Protein AF-A0A318CYU2-F1 (afdb_monomer)

Sequence (208 aa):
MSSERRSINYPTQKPEYLLSLIVESSSNPNDIVADFFSGSGTTAAVAEKLGRKWIMSDLGKFAIHTTRKRIIGVQRGLKDDGKDYRAFEILNLGKYERQHYIGVNPNLREEEQRKQIEEKEAAFLDLILRAYRAEKTMGFATFHGKKAGRLVAVGPVNLPVTRLFVEEIILECRKKRDGTLRCDTRGYYLWAYGRSDFNPTGRKAQIP

Secondary structure (DSSP, 8-state):
--------SSTTPPPHHHHHHHHHHH--TTPEEEETT-TTTHHHHHHHHTT-EEEE--S-HHHHHHHHHHHHHHHHHHHHTT----------TTHHHHHHHH---TTS-HHHHHHHHHHHHHHHHHHHHHHHT-EE--S-SS--EEETTEEEEE--SSS---HHHHHHHHHHHHHT-SS--EEEEE-------------SS-------

Nearest PDB structures (foldseek):
  5hfj-assembly2_C  TM=9.147E-01  e=2.168E-04  Helicobacter pylori 26695
  1nw8-assembly1_A  TM=8.629E-01  e=1.781E-04  Cereibacter sphaeroides
  1nw6-assembly1_A  TM=8.669E-01  e=3.008E-04  Cereibacter sphaeroides
  8s9o-assembly1_B  TM=9.372E-01  e=7.050E-04  Adineta vaga
  8s9o-assembly1_A  TM=9.418E-01  e=1.652E-03  Adineta vaga

Structure (mmCIF, N/CA/C/O backbone):
data_AF-A0A318CYU2-F1
#
_entry.id   AF-A0A318CYU2-F1
#
loop_
_atom_site.group_PDB
_atom_site.id
_atom_site.type_symbol
_atom_site.label_atom_id
_atom_site.label_alt_id
_atom_site.label_comp_id
_atom_site.label_asym_id
_atom_site.label_entity_id
_atom_site.label_seq_id
_atom_site.pdbx_PDB_ins_code
_atom_site.Cartn_x
_atom_site.Cartn_y
_atom_site.Cartn_z
_atom_site.occupancy
_atom_site.B_iso_or_equiv
_atom_site.auth_seq_id
_atom_site.auth_comp_id
_atom_site.auth_asym_id
_atom_site.auth_atom_id
_atom_site.pdbx_PDB_model_num
ATOM 1 N N . MET A 1 1 ? -20.131 23.907 16.946 1.00 33.50 1 MET A N 1
ATOM 2 C CA . MET A 1 1 ? -19.286 23.202 15.956 1.00 33.50 1 MET A CA 1
ATOM 3 C C . MET A 1 1 ? -17.855 23.237 16.465 1.00 33.50 1 MET A C 1
ATOM 5 O O . MET A 1 1 ? -17.253 24.302 16.466 1.00 33.50 1 MET A O 1
ATOM 9 N N . SER A 1 2 ? -17.352 22.130 17.012 1.00 37.25 2 SER A N 1
ATOM 10 C CA . SER A 1 2 ? -15.965 22.032 17.479 1.00 37.25 2 SER A CA 1
ATOM 11 C C . SER A 1 2 ? -15.023 22.112 16.277 1.00 37.25 2 SER A C 1
ATOM 13 O O . SER A 1 2 ? -15.179 21.372 15.309 1.00 37.25 2 SER A O 1
ATOM 15 N N . SER A 1 3 ? -14.064 23.039 16.307 1.00 39.28 3 SER A N 1
ATOM 16 C CA . SER A 1 3 ? -13.031 23.120 15.279 1.00 39.28 3 SER A CA 1
ATOM 17 C C . SER A 1 3 ? -12.132 21.885 15.382 1.00 39.28 3 SER A C 1
ATOM 19 O O . SER A 1 3 ? -11.409 21.692 16.361 1.00 39.28 3 SER A O 1
ATOM 21 N N . GLU A 1 4 ? -12.191 20.998 14.387 1.00 51.44 4 GLU A N 1
ATOM 22 C CA . GLU A 1 4 ? -11.246 19.887 14.303 1.00 51.44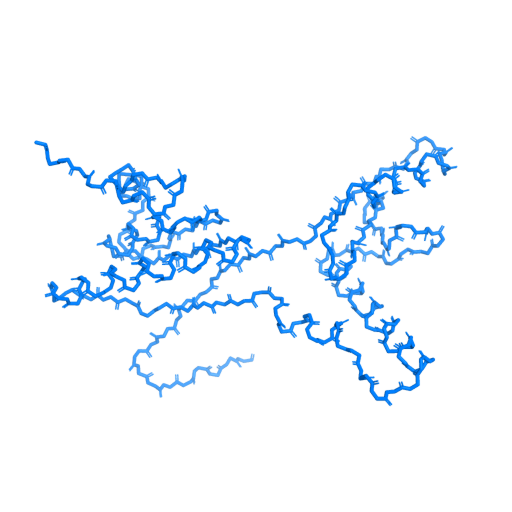 4 GLU A CA 1
ATOM 23 C C . GLU A 1 4 ? -9.832 20.453 14.139 1.00 51.44 4 GLU A C 1
ATOM 25 O O . GLU A 1 4 ? -9.526 21.164 13.176 1.00 51.44 4 GLU A O 1
ATOM 30 N N . ARG A 1 5 ? -8.946 20.147 15.095 1.00 47.28 5 ARG A N 1
ATOM 31 C CA . ARG A 1 5 ? -7.529 20.511 15.010 1.00 47.28 5 ARG A CA 1
ATOM 32 C C . ARG A 1 5 ? -6.919 19.833 13.788 1.00 47.28 5 ARG A C 1
ATOM 34 O O . ARG A 1 5 ? -6.611 18.642 13.816 1.00 47.28 5 ARG A O 1
ATOM 41 N N . ARG A 1 6 ? -6.665 20.610 12.734 1.00 50.84 6 ARG A N 1
ATOM 42 C CA . ARG A 1 6 ? -5.739 20.231 11.661 1.00 50.84 6 ARG A CA 1
ATOM 43 C C . ARG A 1 6 ? -4.351 20.050 12.275 1.00 50.84 6 ARG A C 1
ATOM 45 O O . ARG A 1 6 ? -3.621 21.015 12.466 1.00 50.84 6 ARG A O 1
ATOM 52 N N . SER A 1 7 ? -3.981 18.819 12.617 1.00 52.03 7 SER A N 1
ATOM 53 C CA . SER A 1 7 ? -2.587 18.500 12.928 1.00 52.03 7 SER A CA 1
ATOM 54 C C . SER A 1 7 ? -1.802 18.529 11.614 1.00 52.03 7 SER A C 1
ATOM 56 O O . SER A 1 7 ? -1.849 17.582 10.840 1.00 52.03 7 SER A O 1
ATOM 58 N N . ILE A 1 8 ? -1.125 19.641 11.328 1.00 56.78 8 ILE A N 1
ATOM 59 C CA . ILE A 1 8 ? -0.413 19.925 10.063 1.00 56.78 8 ILE A CA 1
ATOM 60 C C . ILE A 1 8 ? 0.911 19.144 9.902 1.00 56.78 8 ILE A C 1
ATOM 62 O O . ILE A 1 8 ? 1.833 19.583 9.225 1.00 56.78 8 ILE A O 1
ATOM 66 N N . ASN A 1 9 ? 1.020 17.949 10.486 1.00 65.50 9 ASN A N 1
ATOM 67 C CA . ASN A 1 9 ? 2.242 17.135 10.421 1.00 65.50 9 ASN A CA 1
ATOM 68 C C . ASN A 1 9 ? 2.444 16.421 9.069 1.00 65.50 9 ASN A C 1
ATOM 70 O O . ASN A 1 9 ? 3.462 15.759 8.878 1.00 65.50 9 ASN A O 1
ATOM 74 N N . TYR A 1 10 ? 1.490 16.531 8.136 1.00 66.06 10 TYR A N 1
ATOM 75 C CA . TYR A 1 10 ? 1.614 16.019 6.772 1.00 66.06 10 TYR A CA 1
ATOM 76 C C . TYR A 1 10 ? 0.954 16.993 5.778 1.00 66.06 10 TYR A C 1
ATOM 78 O O . TYR A 1 10 ? -0.228 17.301 5.961 1.00 66.06 10 TYR A O 1
ATOM 86 N N . PRO A 1 11 ? 1.658 17.462 4.726 1.00 71.31 11 PRO A N 1
ATOM 87 C CA . PRO A 1 11 ? 1.188 18.572 3.885 1.00 71.31 11 PRO A CA 1
ATOM 88 C C . PRO A 1 11 ? -0.177 18.356 3.219 1.00 71.31 11 PRO A C 1
ATOM 90 O O . PRO A 1 11 ? -0.921 19.308 3.010 1.00 71.31 11 PRO A O 1
ATOM 93 N N . THR A 1 12 ? -0.520 17.109 2.892 1.00 74.62 12 THR A N 1
ATOM 94 C CA . THR A 1 12 ? -1.722 16.750 2.118 1.00 74.62 12 THR A CA 1
ATOM 95 C C . THR A 1 12 ? -2.736 15.925 2.916 1.00 74.62 12 THR A C 1
ATOM 97 O O . THR A 1 12 ? -3.544 15.194 2.342 1.00 74.62 12 THR A O 1
ATOM 100 N N . GLN A 1 13 ? -2.703 16.012 4.250 1.00 79.19 13 GLN A N 1
ATOM 101 C CA . GLN A 1 13 ? -3.627 15.272 5.111 1.00 79.19 13 GLN A CA 1
ATOM 102 C C . GLN A 1 13 ? -5.093 15.647 4.833 1.00 79.19 13 GLN A C 1
ATOM 104 O O . GLN A 1 13 ? -5.477 16.816 4.907 1.00 79.19 13 GLN A O 1
ATOM 109 N N . LYS A 1 14 ? -5.936 14.635 4.590 1.00 81.69 14 LYS A N 1
ATOM 110 C CA . LYS A 1 14 ? -7.389 14.816 4.477 1.00 81.69 14 LYS A CA 1
ATOM 111 C C . LYS A 1 14 ? -8.026 15.026 5.867 1.00 81.69 14 LYS A C 1
ATOM 113 O O . LYS A 1 14 ? -7.516 14.479 6.847 1.00 81.69 14 LYS A O 1
ATOM 118 N N . PRO A 1 15 ? -9.120 15.803 5.984 1.00 84.12 15 PRO A N 1
ATOM 119 C CA . PRO A 1 15 ? -9.890 15.911 7.227 1.00 84.12 15 PRO A CA 1
ATOM 120 C C . PRO A 1 15 ? -10.515 14.567 7.633 1.00 84.12 15 PRO A C 1
ATOM 122 O O . PRO A 1 15 ? -10.986 13.828 6.768 1.00 84.12 15 PRO A O 1
ATOM 125 N N . GLU A 1 16 ? -10.543 14.262 8.934 1.00 87.44 16 GLU A N 1
ATOM 126 C CA . GLU A 1 16 ? -11.094 12.995 9.445 1.00 87.44 16 GLU A CA 1
ATOM 127 C C . GLU A 1 16 ? -12.617 12.938 9.302 1.00 87.44 16 GLU A C 1
ATOM 129 O O . GLU A 1 16 ? -13.127 11.924 8.833 1.00 87.44 16 GLU A O 1
ATOM 134 N N . TYR A 1 17 ? -13.324 14.037 9.586 1.00 88.00 17 TYR A N 1
ATOM 135 C CA . TYR A 1 17 ? -14.781 14.120 9.443 1.00 88.00 17 TYR A CA 1
ATOM 136 C C . TYR A 1 17 ? -15.295 13.741 8.046 1.00 88.00 17 TYR A C 1
ATOM 138 O O . TYR A 1 17 ? -16.266 13.005 7.895 1.00 88.00 17 TYR A O 1
ATOM 146 N N . LEU A 1 18 ? -14.628 14.214 6.989 1.00 89.69 18 LEU A N 1
ATOM 147 C CA . LEU A 1 18 ? -15.051 13.883 5.627 1.00 89.69 18 LEU A CA 1
ATOM 148 C C . LEU A 1 18 ? -14.897 12.382 5.351 1.00 89.69 18 LEU A C 1
ATOM 150 O O . LEU A 1 18 ? -15.745 11.773 4.704 1.00 89.69 18 LEU A O 1
ATOM 154 N N . LEU A 1 19 ? -13.813 11.783 5.847 1.00 90.88 19 LEU A N 1
ATOM 155 C CA . LEU A 1 19 ? -13.572 10.357 5.679 1.00 90.88 19 LEU A CA 1
ATOM 156 C C . LEU A 1 19 ? -14.516 9.511 6.535 1.00 90.88 19 LEU A C 1
ATOM 158 O O . LEU A 1 19 ? -14.895 8.437 6.079 1.00 90.88 19 LEU A O 1
ATOM 162 N N . SER A 1 20 ? -14.933 9.970 7.721 1.00 92.00 20 SER A N 1
ATOM 163 C CA . SER A 1 20 ? -15.900 9.223 8.534 1.00 92.00 20 SER A CA 1
ATOM 164 C C . SER A 1 20 ? -17.244 9.121 7.827 1.00 92.00 20 SER A C 1
ATOM 166 O O . SER A 1 20 ? -17.775 8.022 7.727 1.00 92.00 20 SER A O 1
ATOM 168 N N . LEU A 1 21 ? -17.726 10.211 7.221 1.00 92.56 21 LEU A N 1
ATOM 169 C CA . LEU A 1 21 ? -18.957 10.195 6.422 1.00 92.56 21 LEU A CA 1
ATOM 170 C C . LEU A 1 21 ? -18.884 9.200 5.256 1.00 92.56 21 LEU A C 1
ATOM 172 O O . LEU A 1 21 ? -19.819 8.434 5.022 1.00 92.56 21 LEU A O 1
ATOM 176 N N . ILE A 1 22 ? -17.768 9.190 4.522 1.00 93.75 22 ILE A N 1
ATOM 177 C CA . ILE A 1 22 ? -17.571 8.274 3.389 1.00 93.75 22 ILE A CA 1
ATOM 178 C C . ILE A 1 22 ? -17.543 6.820 3.872 1.00 93.75 22 ILE A C 1
ATOM 180 O O . ILE A 1 22 ? -18.236 5.972 3.315 1.00 93.75 22 ILE A O 1
ATOM 184 N N . VAL A 1 23 ? -16.763 6.523 4.914 1.00 93.75 23 VAL A N 1
ATOM 185 C CA . VAL A 1 23 ? -16.621 5.159 5.437 1.00 93.75 23 VAL A CA 1
ATOM 186 C C . VAL A 1 23 ? -17.934 4.659 6.037 1.00 93.75 23 VAL A C 1
ATOM 188 O O . VAL A 1 23 ? -18.312 3.521 5.775 1.00 93.75 23 VAL A O 1
ATOM 191 N N . GLU A 1 24 ? -18.656 5.480 6.797 1.00 94.38 24 GLU A N 1
ATOM 192 C CA . GLU A 1 24 ? -19.948 5.102 7.383 1.00 94.38 24 GLU A CA 1
ATOM 193 C C . GLU A 1 24 ? -21.018 4.844 6.326 1.00 94.38 24 GLU A C 1
ATOM 195 O O . GLU A 1 24 ? -21.741 3.859 6.425 1.00 94.38 24 GLU A O 1
ATOM 200 N N . SER A 1 25 ? -21.097 5.690 5.296 1.00 95.06 25 SER A N 1
ATOM 201 C CA . SER A 1 25 ? -22.081 5.523 4.218 1.00 95.06 25 SER A CA 1
ATOM 202 C C . SER A 1 25 ? -21.771 4.357 3.278 1.00 95.06 25 SER A C 1
ATOM 204 O O . SER A 1 25 ? -22.677 3.846 2.626 1.00 95.06 25 SER A O 1
ATOM 206 N N . SER A 1 26 ? -20.506 3.931 3.205 1.00 94.06 26 SER A N 1
ATOM 207 C CA . SER A 1 26 ? -20.036 2.945 2.222 1.00 94.06 26 SER A CA 1
ATOM 208 C C . SER A 1 26 ? -19.637 1.596 2.830 1.00 94.06 26 SER A C 1
ATOM 210 O O . SER A 1 26 ? -19.188 0.718 2.096 1.00 94.06 26 SER A O 1
ATOM 212 N N . SER A 1 27 ? -19.733 1.418 4.154 1.00 94.62 27 SER A N 1
ATOM 213 C CA . SER A 1 27 ? -19.318 0.178 4.828 1.00 94.62 27 SER A CA 1
ATOM 214 C C . SER A 1 27 ? -20.026 -0.052 6.159 1.00 94.62 27 SER A C 1
ATOM 216 O O . SER A 1 27 ? -20.375 0.893 6.871 1.00 94.62 27 SER A O 1
ATOM 218 N N . ASN A 1 28 ? -20.132 -1.316 6.554 1.00 94.56 28 ASN A N 1
ATOM 219 C CA . ASN A 1 28 ? -20.624 -1.729 7.861 1.00 94.56 28 ASN A CA 1
ATOM 220 C C . ASN A 1 28 ? -19.471 -1.919 8.864 1.00 94.56 28 ASN A C 1
ATOM 222 O O . ASN A 1 28 ? -18.305 -2.059 8.480 1.00 94.56 28 ASN A O 1
ATOM 226 N N . PRO A 1 29 ? -19.756 -1.934 10.177 1.00 92.00 29 PRO A N 1
ATOM 227 C CA . PRO A 1 29 ? -18.781 -2.369 11.173 1.00 92.00 29 PRO A CA 1
ATOM 228 C C . PRO A 1 29 ? -18.182 -3.740 10.817 1.00 92.00 29 PRO A C 1
ATOM 230 O O . PRO A 1 29 ? -18.885 -4.618 10.329 1.00 92.00 29 PRO A O 1
ATOM 233 N N . ASN A 1 30 ? -16.891 -3.934 11.105 1.00 91.31 30 ASN A N 1
ATOM 234 C CA . ASN A 1 30 ? -16.092 -5.122 10.756 1.00 91.31 30 ASN A CA 1
ATOM 235 C C . ASN A 1 30 ? -15.772 -5.351 9.267 1.00 91.31 30 ASN A C 1
ATOM 237 O O . ASN A 1 30 ? -14.956 -6.237 8.986 1.00 91.31 30 ASN A O 1
ATOM 241 N N . ASP A 1 31 ? -16.303 -4.543 8.344 1.00 94.06 31 ASP A N 1
ATOM 242 C CA . ASP A 1 31 ? -15.870 -4.568 6.942 1.00 94.06 31 ASP A CA 1
ATOM 243 C C . ASP A 1 31 ? -14.403 -4.143 6.799 1.00 94.06 31 ASP A C 1
ATOM 245 O O . ASP A 1 31 ? -13.796 -3.572 7.711 1.00 94.06 31 ASP A O 1
ATOM 249 N N . ILE A 1 32 ? -13.819 -4.441 5.637 1.00 94.19 32 ILE A N 1
ATOM 250 C CA . ILE A 1 32 ? -12.442 -4.076 5.299 1.00 94.19 32 ILE A CA 1
ATOM 251 C C . ILE A 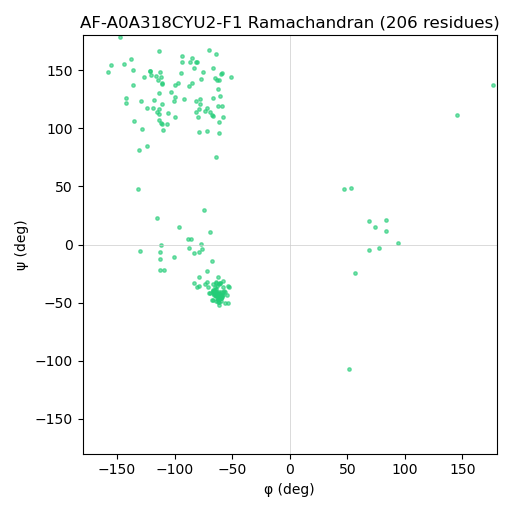1 32 ? -12.452 -2.836 4.404 1.00 94.19 32 ILE A C 1
ATOM 253 O O . ILE A 1 32 ? -13.012 -2.856 3.312 1.00 94.19 32 ILE A O 1
ATOM 257 N N . VAL A 1 33 ? -11.763 -1.782 4.837 1.00 93.81 33 VAL A N 1
ATOM 258 C CA . VAL A 1 33 ? -11.519 -0.568 4.047 1.00 93.81 33 VAL A CA 1
ATOM 259 C C . VAL A 1 33 ? -10.111 -0.617 3.455 1.00 93.81 33 VAL A C 1
ATOM 261 O O . VAL A 1 33 ? -9.141 -0.800 4.186 1.00 93.81 33 VAL A O 1
ATOM 264 N N . ALA A 1 34 ? -9.972 -0.433 2.143 1.00 92.81 34 ALA A N 1
ATOM 265 C CA . ALA A 1 34 ? -8.674 -0.437 1.470 1.00 92.81 34 ALA A CA 1
ATOM 266 C C . ALA A 1 34 ? -8.320 0.947 0.902 1.00 92.81 34 ALA A C 1
ATOM 268 O O . ALA A 1 34 ? -9.119 1.544 0.185 1.00 92.81 34 ALA A O 1
ATOM 269 N N . ASP A 1 35 ? -7.112 1.433 1.193 1.00 91.19 35 ASP A N 1
ATOM 270 C CA . ASP A 1 35 ? -6.572 2.695 0.670 1.00 91.19 35 ASP A CA 1
ATOM 271 C C . ASP A 1 35 ? -5.115 2.521 0.215 1.00 91.19 35 ASP A C 1
ATOM 273 O O . ASP A 1 35 ? -4.191 2.408 1.023 1.00 91.19 35 ASP A O 1
ATOM 277 N N . PHE A 1 36 ? -4.895 2.503 -1.101 1.00 90.94 36 PHE A N 1
ATOM 278 C CA . PHE A 1 36 ? -3.571 2.280 -1.691 1.00 90.94 36 PHE A CA 1
ATOM 279 C C . PHE A 1 36 ? -2.741 3.559 -1.881 1.00 90.94 36 PHE A C 1
ATOM 281 O O . PHE A 1 36 ? -1.645 3.495 -2.435 1.00 90.94 36 PHE A O 1
ATOM 288 N N . PHE A 1 37 ? -3.248 4.703 -1.412 1.00 89.56 37 PHE A N 1
ATOM 289 C CA . PHE A 1 37 ? -2.570 6.000 -1.434 1.00 89.56 37 PHE A CA 1
ATOM 290 C C . PHE A 1 37 ? -2.670 6.662 -0.058 1.00 89.56 37 PHE A C 1
ATOM 292 O O . PHE A 1 37 ? -3.042 7.830 0.084 1.00 89.56 37 PHE A O 1
ATOM 299 N N . SER A 1 38 ? -2.363 5.872 0.970 1.00 85.69 38 SER A N 1
ATOM 300 C CA . SER A 1 38 ? -2.709 6.193 2.354 1.00 85.69 38 SER A CA 1
ATOM 301 C C . SER A 1 38 ? -2.062 7.469 2.895 1.00 85.69 38 SER A C 1
ATOM 303 O O . SER A 1 38 ? -2.636 8.111 3.782 1.00 85.69 38 SER A O 1
ATOM 305 N N . GLY A 1 39 ? -0.890 7.868 2.386 1.00 89.12 39 GLY A N 1
ATOM 306 C CA . GLY A 1 39 ? -0.193 9.090 2.769 1.00 89.12 39 GLY A CA 1
ATOM 307 C C . GLY A 1 39 ? -0.022 9.215 4.284 1.00 89.12 39 GLY A C 1
ATOM 308 O O . GLY A 1 39 ? 0.772 8.521 4.913 1.00 89.12 39 GLY A O 1
ATOM 309 N N . SER A 1 40 ? -0.785 10.123 4.895 1.00 90.19 40 SER A N 1
ATOM 310 C CA . SER A 1 40 ? -0.733 10.363 6.345 1.00 90.19 40 SER A CA 1
ATOM 311 C C . SER A 1 40 ? -1.483 9.331 7.203 1.00 90.19 40 SER A C 1
ATOM 313 O O . SER A 1 40 ? -1.412 9.409 8.434 1.00 90.19 40 SER A O 1
ATOM 315 N N . GLY A 1 41 ? -2.213 8.399 6.583 1.00 90.81 41 GLY A N 1
ATOM 316 C CA . GLY A 1 41 ? -2.923 7.313 7.260 1.00 90.81 41 GLY A CA 1
ATOM 317 C C . GLY A 1 41 ? -4.298 7.689 7.808 1.00 90.81 41 GLY A C 1
ATOM 318 O O . GLY A 1 41 ? -4.787 7.037 8.729 1.00 90.81 41 GLY A O 1
ATOM 319 N N . THR A 1 42 ? -4.918 8.756 7.297 1.00 92.94 42 THR A N 1
ATOM 320 C CA . THR A 1 42 ? -6.202 9.260 7.811 1.00 92.94 42 THR A CA 1
ATOM 321 C C . THR A 1 42 ? -7.332 8.248 7.631 1.00 92.94 42 THR A C 1
ATOM 323 O O . THR A 1 42 ? -8.093 8.024 8.566 1.00 92.94 42 THR A O 1
ATOM 326 N N . THR A 1 43 ? -7.405 7.590 6.471 1.00 94.12 43 THR A N 1
ATOM 327 C CA . THR A 1 43 ? -8.428 6.575 6.175 1.00 94.12 43 THR A CA 1
ATOM 328 C C . THR A 1 43 ? -8.362 5.408 7.158 1.00 94.12 43 THR A C 1
ATOM 330 O O . THR A 1 43 ? -9.379 5.019 7.721 1.00 94.12 43 THR A O 1
ATOM 333 N N . ALA A 1 44 ? -7.155 4.907 7.438 1.00 93.50 44 ALA A N 1
ATOM 334 C CA . ALA A 1 44 ? -6.940 3.838 8.410 1.00 93.50 44 ALA A CA 1
ATOM 335 C C . ALA A 1 44 ? -7.306 4.278 9.839 1.00 93.50 44 ALA A C 1
ATOM 337 O O . ALA A 1 44 ? -7.954 3.532 10.564 1.00 93.50 44 ALA A O 1
ATOM 338 N N . ALA A 1 45 ? -6.961 5.509 10.233 1.00 93.81 45 ALA A N 1
ATOM 339 C CA . ALA A 1 45 ? -7.315 6.043 11.549 1.00 93.81 45 ALA A CA 1
ATOM 340 C C . ALA A 1 45 ? -8.833 6.150 11.754 1.00 93.81 45 ALA A C 1
ATOM 342 O O . ALA A 1 45 ? -9.335 5.806 12.822 1.00 93.81 45 ALA A O 1
ATOM 343 N N . VAL A 1 46 ? -9.559 6.609 10.735 1.00 94.50 46 VAL A N 1
ATOM 344 C CA . VAL A 1 46 ? -11.023 6.682 10.758 1.00 94.50 46 VAL A CA 1
ATOM 345 C C . VAL A 1 46 ? -11.636 5.282 10.773 1.00 94.50 46 VAL A C 1
ATOM 347 O O . VAL A 1 46 ? -12.485 5.008 11.616 1.00 94.50 46 VAL A O 1
ATOM 350 N N . ALA A 1 47 ? -11.174 4.378 9.905 1.00 94.38 47 ALA A N 1
ATOM 351 C CA . ALA A 1 47 ? -11.658 3.000 9.859 1.00 94.38 47 ALA A CA 1
ATOM 352 C C . ALA A 1 47 ? -11.475 2.277 11.207 1.00 94.38 47 ALA A C 1
ATOM 354 O O . ALA A 1 47 ? -12.417 1.645 11.681 1.00 94.38 47 ALA A O 1
ATOM 355 N N . GLU A 1 48 ? -10.314 2.437 11.856 1.00 93.38 48 GLU A N 1
ATOM 356 C CA . GLU A 1 48 ? -10.023 1.866 13.179 1.00 93.38 48 GLU A CA 1
ATOM 357 C C . GLU A 1 48 ? -10.988 2.404 14.250 1.00 93.38 48 GLU A C 1
ATOM 359 O O . GLU A 1 48 ? -11.606 1.621 14.968 1.00 93.38 48 GLU A O 1
ATOM 364 N N . LYS A 1 49 ? -11.183 3.732 14.324 1.00 92.50 49 LYS A N 1
ATOM 365 C CA . LYS A 1 49 ? -12.116 4.367 15.281 1.00 92.50 49 LYS A CA 1
ATOM 366 C C . LYS A 1 49 ? -13.559 3.905 15.093 1.00 92.50 49 LYS A C 1
ATOM 368 O O . LYS A 1 49 ? -14.311 3.818 16.058 1.00 92.50 49 LYS A O 1
ATOM 373 N N . LEU A 1 50 ? -13.931 3.622 13.850 1.00 93.06 50 LEU A N 1
ATOM 374 C CA . LEU A 1 50 ? -15.251 3.149 13.458 1.00 93.06 50 LEU A CA 1
ATOM 375 C C . LEU A 1 50 ? -15.400 1.619 13.562 1.00 93.06 50 LEU A C 1
ATOM 377 O O . LEU A 1 50 ? -16.423 1.075 13.143 1.00 93.06 50 LEU A O 1
ATOM 381 N N . GLY A 1 51 ? -14.396 0.902 14.076 1.00 91.19 51 GLY A N 1
ATOM 382 C CA . GLY A 1 51 ? -14.452 -0.547 14.279 1.00 91.19 51 GLY A CA 1
ATOM 383 C C . GLY A 1 51 ? -14.349 -1.383 12.999 1.00 91.19 51 GLY A C 1
ATOM 384 O O . GLY A 1 51 ? -14.642 -2.582 13.029 1.00 91.19 51 GLY A O 1
ATOM 385 N N . ARG A 1 52 ? -13.917 -0.798 11.876 1.00 94.06 52 ARG A N 1
ATOM 386 C CA . ARG A 1 52 ? -13.627 -1.519 10.627 1.00 94.06 52 ARG A CA 1
ATOM 387 C C . ARG A 1 52 ? -12.194 -2.049 10.609 1.00 94.06 52 ARG A C 1
ATOM 389 O O . ARG A 1 52 ? -11.310 -1.556 11.306 1.00 94.06 52 ARG A O 1
ATOM 396 N N . LYS A 1 53 ? -11.964 -3.078 9.798 1.00 93.88 53 LYS A N 1
ATOM 397 C CA . LYS A 1 53 ? -10.623 -3.528 9.416 1.00 93.88 53 LYS A CA 1
ATOM 398 C C . LYS A 1 53 ? -10.112 -2.624 8.297 1.00 93.88 53 LYS A C 1
ATOM 400 O O . LYS A 1 53 ? -10.902 -2.031 7.563 1.00 93.88 53 LYS A O 1
ATOM 405 N N . TRP A 1 54 ? -8.801 -2.541 8.121 1.00 94.50 54 TRP A N 1
ATOM 406 C CA . TRP A 1 54 ? -8.238 -1.739 7.043 1.00 94.50 54 TRP A CA 1
ATOM 407 C C . TRP A 1 54 ? -6.989 -2.356 6.434 1.00 94.50 54 TRP A C 1
ATOM 409 O O . TRP A 1 54 ? -6.266 -3.134 7.054 1.00 94.50 54 TRP A O 1
ATOM 419 N N . ILE A 1 55 ? -6.755 -1.975 5.186 1.00 93.38 55 ILE A N 1
ATOM 420 C CA . ILE A 1 55 ? -5.568 -2.275 4.404 1.00 93.38 55 ILE A CA 1
ATOM 421 C C . ILE A 1 55 ? -5.080 -0.949 3.834 1.00 93.38 55 ILE A C 1
ATOM 423 O O . ILE A 1 55 ? -5.825 -0.266 3.136 1.00 93.38 55 ILE A O 1
ATOM 427 N N . MET A 1 56 ? -3.829 -0.586 4.103 1.00 92.12 56 MET A N 1
ATOM 428 C CA . MET A 1 56 ? -3.216 0.598 3.505 1.00 92.12 56 MET A CA 1
ATOM 429 C C . MET A 1 56 ? -1.958 0.255 2.724 1.00 92.12 56 MET A C 1
ATOM 431 O O . MET A 1 56 ? -1.241 -0.681 3.060 1.00 92.12 56 MET A O 1
ATOM 435 N N . SER A 1 57 ? -1.690 1.037 1.684 1.00 88.56 57 SER A N 1
ATOM 436 C CA . SER A 1 57 ? -0.427 1.004 0.953 1.00 88.56 57 SER A CA 1
ATOM 437 C C . SER A 1 57 ? 0.059 2.418 0.672 1.00 88.56 57 SER A C 1
ATOM 439 O O . SER A 1 57 ? -0.737 3.355 0.568 1.00 88.56 57 SER A O 1
ATOM 441 N N . ASP A 1 58 ? 1.376 2.575 0.597 1.00 88.12 58 ASP A N 1
ATOM 442 C CA . ASP A 1 58 ? 2.029 3.777 0.093 1.00 88.12 58 ASP A CA 1
ATOM 443 C C . ASP A 1 58 ? 3.455 3.438 -0.367 1.00 88.12 58 ASP A C 1
ATOM 445 O O . ASP A 1 58 ? 4.111 2.560 0.199 1.00 88.12 58 ASP A O 1
ATOM 449 N N . LEU A 1 59 ? 3.950 4.150 -1.379 1.00 82.94 59 LEU A N 1
ATOM 450 C CA . LEU A 1 59 ? 5.332 4.025 -1.857 1.00 82.94 59 LEU A CA 1
ATOM 451 C C . LEU A 1 59 ? 6.319 4.786 -0.960 1.00 82.94 59 LEU A C 1
ATOM 453 O O . LEU A 1 59 ? 7.499 4.437 -0.868 1.00 82.94 59 LEU A O 1
ATOM 457 N N . GLY A 1 60 ? 5.858 5.850 -0.305 1.00 80.81 60 GLY A N 1
ATOM 458 C CA . GLY A 1 60 ? 6.681 6.740 0.493 1.00 80.81 60 GLY A CA 1
ATOM 459 C C . GLY A 1 60 ? 7.002 6.154 1.863 1.00 80.81 60 GLY A C 1
ATOM 460 O O . GLY A 1 60 ? 6.138 6.042 2.729 1.00 80.81 60 GLY A O 1
ATOM 461 N N . LYS A 1 61 ? 8.286 5.903 2.146 1.00 82.31 61 LYS A N 1
ATOM 462 C CA . LYS A 1 61 ? 8.739 5.491 3.492 1.00 82.31 61 LYS A CA 1
ATOM 463 C C . LYS A 1 61 ? 8.257 6.453 4.591 1.00 82.31 61 LYS A C 1
ATOM 465 O O . LYS A 1 61 ? 7.896 6.021 5.685 1.00 82.31 61 LYS A O 1
ATOM 470 N N . PHE A 1 62 ? 8.220 7.751 4.287 1.00 83.50 62 PHE A N 1
ATOM 471 C CA . PHE A 1 62 ? 7.724 8.780 5.198 1.00 83.50 62 PHE A CA 1
ATOM 472 C C . PHE A 1 62 ? 6.214 8.656 5.475 1.00 83.50 62 PHE A C 1
ATOM 474 O O . PHE A 1 62 ? 5.798 8.778 6.629 1.00 83.50 62 PHE A O 1
ATOM 481 N N . ALA A 1 63 ? 5.411 8.339 4.455 1.00 85.62 63 ALA A N 1
ATOM 482 C CA . ALA A 1 63 ? 3.977 8.078 4.586 1.00 85.62 63 ALA A CA 1
ATOM 483 C C . ALA A 1 63 ? 3.717 6.878 5.511 1.00 85.62 63 ALA A C 1
ATOM 485 O O . ALA A 1 63 ? 2.957 6.979 6.475 1.00 85.62 63 ALA A O 1
ATOM 486 N N . ILE A 1 64 ? 4.455 5.779 5.316 1.00 87.75 64 ILE A N 1
ATOM 487 C CA . ILE A 1 64 ? 4.353 4.580 6.165 1.00 87.75 64 ILE A CA 1
ATOM 488 C C . ILE A 1 64 ? 4.705 4.891 7.626 1.00 87.75 64 ILE A C 1
ATOM 490 O O . ILE A 1 64 ? 3.997 4.476 8.545 1.00 87.75 64 ILE A O 1
ATOM 494 N N . HIS A 1 65 ? 5.786 5.635 7.876 1.00 88.06 65 HIS A N 1
ATOM 495 C CA . HIS A 1 65 ? 6.178 6.011 9.240 1.00 88.06 65 HIS A CA 1
ATOM 496 C C . HIS A 1 65 ? 5.165 6.946 9.909 1.00 88.06 65 HIS A C 1
ATOM 498 O O . HIS A 1 65 ? 4.831 6.752 11.081 1.00 88.06 65 HIS A O 1
ATOM 504 N N . THR A 1 66 ? 4.642 7.913 9.158 1.00 89.88 66 THR A N 1
ATOM 505 C CA . THR A 1 66 ? 3.598 8.831 9.630 1.00 89.88 66 THR A CA 1
ATOM 506 C C . THR A 1 66 ? 2.324 8.073 9.988 1.00 89.88 66 THR A C 1
ATOM 508 O O . THR A 1 66 ? 1.801 8.226 11.094 1.00 89.88 66 THR A O 1
ATOM 511 N N . THR A 1 67 ? 1.881 7.187 9.097 1.00 91.25 67 THR A N 1
ATOM 512 C CA . THR A 1 67 ? 0.703 6.341 9.297 1.00 91.25 67 THR A CA 1
ATOM 513 C C . THR A 1 67 ? 0.868 5.453 10.525 1.00 91.25 67 THR A C 1
ATOM 515 O O . THR A 1 67 ? 0.012 5.465 11.406 1.00 91.25 67 THR A O 1
ATOM 518 N N . ARG A 1 68 ? 2.011 4.765 10.666 1.00 92.00 68 ARG A N 1
ATOM 519 C CA . ARG A 1 68 ? 2.308 3.931 11.842 1.00 92.00 68 ARG A CA 1
ATOM 520 C C . ARG A 1 68 ? 2.162 4.711 13.146 1.00 92.00 68 ARG A C 1
ATOM 522 O O . ARG A 1 68 ? 1.506 4.242 14.073 1.00 92.00 68 ARG A O 1
ATOM 529 N N . LYS A 1 69 ? 2.789 5.890 13.232 1.00 92.00 69 LYS A N 1
ATOM 530 C CA . LYS A 1 69 ? 2.740 6.726 14.438 1.00 92.00 69 LYS A CA 1
ATOM 531 C C . LYS A 1 69 ? 1.303 7.148 14.759 1.00 92.00 69 LYS A C 1
ATOM 533 O O . LYS A 1 69 ? 0.917 7.117 15.926 1.00 92.00 69 LYS A O 1
ATOM 538 N N . ARG A 1 70 ? 0.514 7.497 13.736 1.00 92.44 70 ARG A N 1
ATOM 539 C CA . ARG A 1 70 ? -0.903 7.856 13.883 1.00 92.44 70 ARG A CA 1
ATOM 540 C C . ARG A 1 70 ? -1.726 6.697 14.438 1.00 92.44 70 ARG A C 1
ATOM 542 O O . ARG A 1 70 ? -2.412 6.894 15.434 1.00 92.44 70 ARG A O 1
ATOM 549 N N . ILE A 1 71 ? -1.639 5.509 13.836 1.00 92.69 71 ILE A N 1
ATOM 550 C CA . ILE A 1 71 ? -2.428 4.342 14.260 1.00 92.69 71 ILE A CA 1
ATOM 551 C C . ILE A 1 71 ? -2.102 3.946 15.700 1.00 92.69 71 ILE A C 1
ATOM 553 O O . ILE A 1 71 ? -3.018 3.746 16.489 1.00 92.69 71 ILE A O 1
ATOM 557 N N . ILE A 1 72 ? -0.823 3.942 16.089 1.00 92.38 72 ILE A N 1
ATOM 558 C CA . ILE A 1 72 ? -0.435 3.692 17.488 1.00 92.38 72 ILE A CA 1
ATOM 559 C C . ILE A 1 72 ? -1.094 4.708 18.433 1.00 92.38 72 ILE A C 1
ATOM 561 O O . ILE A 1 72 ? -1.552 4.338 19.511 1.00 92.38 72 ILE A O 1
ATOM 565 N N . GLY A 1 73 ? -1.153 5.985 18.042 1.00 92.75 73 GLY A N 1
ATOM 566 C CA . GLY A 1 73 ? -1.838 7.022 18.817 1.00 92.75 73 GLY A CA 1
ATOM 567 C C . GLY A 1 73 ? -3.342 6.773 18.946 1.00 92.75 73 GLY A C 1
ATOM 568 O O . GLY A 1 73 ? -3.881 6.883 20.042 1.00 92.75 73 GLY A O 1
ATOM 569 N N . VAL A 1 74 ? -4.004 6.383 17.853 1.00 92.06 74 VAL A N 1
ATOM 570 C CA . VAL A 1 74 ? -5.436 6.037 17.853 1.00 92.06 74 VAL A CA 1
ATOM 571 C C . VAL A 1 74 ? -5.714 4.845 18.765 1.00 92.06 74 VAL A C 1
ATOM 573 O O . VAL A 1 74 ? -6.616 4.918 19.589 1.00 92.06 74 VAL A O 1
ATOM 576 N N . GLN A 1 75 ? -4.915 3.782 18.676 1.00 91.81 75 GLN A N 1
ATOM 577 C CA . GLN A 1 75 ? -5.093 2.574 19.487 1.00 91.81 75 GLN A CA 1
ATOM 578 C C . GLN A 1 75 ? -4.851 2.815 20.974 1.00 91.81 75 GLN A C 1
ATOM 580 O O . GLN A 1 75 ? -5.541 2.234 21.804 1.00 91.81 75 GLN A O 1
ATOM 585 N N . ARG A 1 76 ? -3.912 3.704 21.322 1.00 92.38 76 ARG A N 1
ATOM 586 C CA . ARG A 1 76 ? -3.744 4.162 22.708 1.00 92.38 76 ARG A CA 1
ATOM 587 C C . ARG A 1 76 ? -4.990 4.887 23.205 1.00 92.38 76 ARG A C 1
ATOM 589 O O . ARG A 1 76 ? -5.483 4.529 24.260 1.00 92.38 76 ARG A O 1
ATOM 596 N N . GLY A 1 77 ? -5.535 5.812 22.413 1.00 91.56 77 GLY A N 1
ATOM 597 C CA . GLY A 1 77 ? -6.786 6.490 22.763 1.00 91.56 77 GLY A CA 1
ATOM 598 C C . GLY A 1 77 ? -7.961 5.521 22.928 1.00 91.56 77 GLY A C 1
ATOM 599 O O . G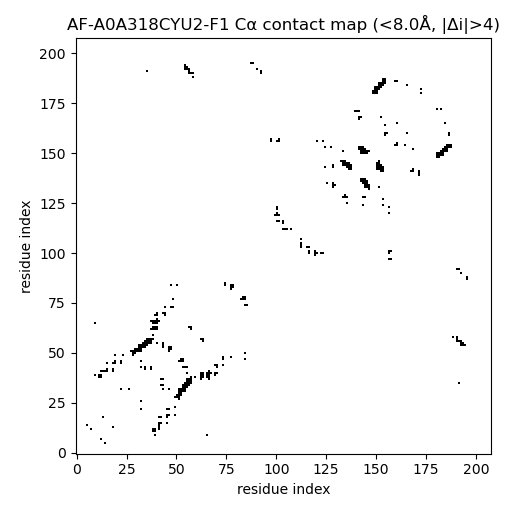LY A 1 77 ? -8.683 5.604 23.909 1.00 91.56 77 GLY A O 1
ATOM 600 N N . LEU A 1 78 ? -8.111 4.547 22.022 1.00 90.38 78 LEU A N 1
ATOM 601 C CA . LEU A 1 78 ? -9.137 3.503 22.148 1.00 90.38 78 LEU A CA 1
ATOM 602 C C . LEU A 1 78 ? -8.958 2.677 23.425 1.00 90.38 78 LEU A C 1
ATOM 604 O O . LEU A 1 78 ? -9.934 2.411 24.118 1.00 90.38 78 LEU A O 1
ATOM 608 N N . LYS A 1 79 ? -7.715 2.315 23.757 1.00 91.25 79 LYS A N 1
ATOM 609 C CA . LYS A 1 79 ? -7.395 1.598 24.991 1.00 91.25 79 LYS A CA 1
ATOM 610 C C . LYS A 1 79 ? -7.745 2.415 26.237 1.00 91.25 79 LYS A C 1
ATOM 612 O O . LYS A 1 79 ? -8.315 1.855 27.168 1.00 91.25 79 LYS A O 1
ATOM 617 N N . ASP A 1 80 ? -7.405 3.701 26.253 1.00 92.81 80 ASP A N 1
ATOM 618 C CA . ASP A 1 80 ? -7.702 4.606 27.369 1.00 92.81 80 ASP A CA 1
ATOM 619 C C . ASP A 1 80 ? -9.225 4.788 27.547 1.00 92.81 80 ASP A C 1
ATOM 621 O O . ASP A 1 80 ? -9.711 4.850 28.673 1.00 92.81 80 ASP A O 1
ATOM 625 N N . ASP A 1 81 ? -9.984 4.758 26.445 1.00 90.81 81 ASP A N 1
ATOM 626 C CA . ASP A 1 81 ? -11.455 4.770 26.421 1.00 90.81 81 ASP A CA 1
ATOM 627 C C . ASP A 1 81 ? -12.097 3.404 26.768 1.00 90.81 81 ASP A C 1
ATOM 629 O O . ASP A 1 81 ? -13.322 3.267 26.718 1.00 90.81 81 ASP A O 1
ATOM 633 N N . GLY A 1 82 ? -11.303 2.368 27.065 1.00 90.06 82 GLY A N 1
ATOM 634 C CA . GLY A 1 82 ? -11.796 1.014 27.345 1.00 90.06 82 GLY A CA 1
ATOM 635 C C . GLY A 1 82 ? -12.400 0.293 26.132 1.00 90.06 82 GLY A C 1
ATOM 636 O O . GLY A 1 82 ? -13.184 -0.640 26.301 1.00 90.06 82 GLY A O 1
ATOM 637 N N . LYS A 1 83 ? -12.067 0.724 24.911 1.00 88.25 83 LYS A N 1
ATOM 638 C CA . LYS A 1 83 ? -12.530 0.121 23.656 1.00 88.25 83 LYS A CA 1
ATOM 639 C C . LYS A 1 83 ? -11.526 -0.894 23.125 1.00 88.25 83 LYS A C 1
ATOM 641 O O . LYS A 1 83 ? -10.310 -0.716 23.224 1.00 88.25 83 LYS A O 1
ATOM 646 N N . ASP A 1 84 ? -12.055 -1.920 22.469 1.00 85.75 84 ASP A N 1
ATOM 647 C CA . ASP A 1 84 ? -11.237 -2.888 21.750 1.00 85.75 84 ASP A CA 1
ATOM 648 C C . ASP A 1 84 ? -10.499 -2.234 20.577 1.00 85.75 84 ASP A C 1
ATOM 650 O O . ASP A 1 84 ? -11.025 -1.376 19.864 1.00 85.75 84 ASP A O 1
ATOM 654 N N . TYR A 1 85 ? -9.272 -2.689 20.348 1.00 88.19 85 TYR A N 1
ATOM 655 C CA . TYR A 1 85 ? -8.450 -2.313 19.202 1.00 88.19 85 TYR A CA 1
ATOM 656 C C . TYR A 1 85 ? -7.735 -3.548 18.653 1.00 88.19 85 TYR A C 1
ATOM 658 O O . TYR A 1 85 ? -7.584 -4.559 19.343 1.00 88.19 85 TYR A O 1
ATOM 666 N N . ARG A 1 86 ? -7.292 -3.492 17.394 1.00 85.56 86 ARG A N 1
ATOM 667 C CA . ARG A 1 86 ? -6.722 -4.662 16.706 1.00 85.56 86 ARG A CA 1
ATOM 668 C C . ARG A 1 86 ? -5.235 -4.481 16.466 1.00 85.56 86 ARG A C 1
ATOM 670 O O . ARG A 1 86 ? -4.795 -3.417 16.058 1.00 85.56 86 ARG A O 1
ATOM 677 N N . ALA A 1 87 ? -4.432 -5.520 16.669 1.00 88.62 87 ALA A N 1
ATOM 678 C CA . ALA A 1 87 ? -3.036 -5.455 16.246 1.00 88.62 87 ALA A CA 1
ATOM 679 C C . ALA A 1 87 ? -2.954 -5.264 14.719 1.00 88.62 87 ALA A C 1
ATOM 681 O O . ALA A 1 87 ? -3.745 -5.842 13.971 1.00 88.62 87 ALA A O 1
ATOM 682 N N . PHE A 1 88 ? -1.993 -4.460 14.266 1.00 90.06 88 PHE A N 1
ATOM 683 C CA . PHE A 1 88 ? -1.706 -4.270 12.847 1.00 90.06 88 PHE A CA 1
ATOM 684 C C . PHE A 1 88 ? -0.259 -4.646 12.550 1.00 90.06 88 PHE A C 1
ATOM 686 O O . PHE A 1 88 ? 0.635 -4.474 13.382 1.00 90.06 88 PHE A O 1
ATOM 693 N N . GLU A 1 89 ? -0.027 -5.127 11.335 1.00 87.56 89 GLU A N 1
ATOM 694 C CA . GLU A 1 89 ? 1.295 -5.513 10.862 1.00 87.56 89 GLU A CA 1
ATOM 695 C C . GLU A 1 89 ? 1.767 -4.571 9.760 1.00 87.56 89 GLU A C 1
ATOM 697 O O . GLU A 1 89 ? 0.980 -4.041 8.976 1.00 87.56 89 GLU A O 1
ATOM 702 N N . ILE A 1 90 ? 3.082 -4.367 9.694 1.00 84.75 90 ILE A N 1
ATOM 703 C CA . ILE A 1 90 ? 3.716 -3.607 8.619 1.00 84.75 90 ILE A CA 1
ATOM 704 C C . ILE A 1 90 ? 4.517 -4.589 7.785 1.00 84.75 90 ILE A C 1
ATOM 706 O O . ILE A 1 90 ? 5.611 -5.002 8.165 1.00 84.75 90 ILE A O 1
ATOM 710 N N . LEU A 1 91 ? 3.970 -4.933 6.628 1.00 78.31 91 LEU A N 1
ATOM 711 C CA . LEU A 1 91 ? 4.653 -5.757 5.640 1.00 78.31 91 LEU A CA 1
ATOM 712 C C . LEU A 1 91 ? 5.570 -4.879 4.777 1.00 78.31 91 LEU A C 1
ATOM 714 O O . LEU A 1 91 ? 5.341 -3.681 4.620 1.00 78.31 91 LEU A O 1
ATOM 718 N N . ASN A 1 92 ? 6.653 -5.432 4.238 1.00 71.81 92 ASN A N 1
ATOM 719 C CA . ASN A 1 92 ? 7.509 -4.705 3.303 1.00 71.81 92 ASN A CA 1
ATOM 720 C C . ASN A 1 92 ? 7.714 -5.534 2.037 1.00 71.81 92 ASN A C 1
ATOM 722 O O . ASN A 1 92 ? 8.535 -6.453 2.022 1.00 71.81 92 ASN A O 1
ATOM 726 N N . LEU A 1 93 ? 6.949 -5.219 0.992 1.00 59.91 93 LEU A N 1
ATOM 727 C CA . LEU A 1 93 ? 7.037 -5.911 -0.286 1.00 59.91 93 LEU A CA 1
ATOM 728 C C . LEU A 1 93 ? 8.337 -5.517 -0.986 1.00 59.91 93 LEU A C 1
ATOM 730 O O . LEU A 1 93 ? 8.607 -4.358 -1.284 1.00 59.91 93 LEU A O 1
ATOM 734 N N . GLY A 1 94 ? 9.193 -6.509 -1.198 1.00 54.16 94 GLY A N 1
ATOM 735 C CA . GLY A 1 94 ? 10.443 -6.336 -1.920 1.00 54.16 94 GLY A CA 1
ATOM 736 C C . GLY A 1 94 ? 11.675 -6.052 -1.065 1.00 54.16 94 GLY A C 1
ATOM 737 O O . GLY A 1 94 ? 12.738 -5.914 -1.652 1.00 54.16 94 GLY A O 1
ATOM 738 N N . LYS A 1 95 ? 11.636 -5.982 0.277 1.00 45.28 95 LYS A N 1
ATOM 739 C CA . LYS A 1 95 ? 12.901 -6.010 1.059 1.00 45.28 95 LYS A CA 1
ATOM 740 C C . LYS A 1 95 ? 13.525 -7.411 1.077 1.00 45.28 95 LYS A C 1
ATOM 742 O O . LYS A 1 95 ? 14.746 -7.523 1.036 1.00 45.28 95 LYS A O 1
ATOM 747 N N . TYR A 1 96 ? 12.689 -8.449 1.077 1.00 45.50 96 TYR A N 1
ATOM 748 C CA . TYR A 1 96 ? 13.128 -9.846 1.143 1.00 45.50 96 TYR A CA 1
ATOM 749 C C . TYR A 1 96 ? 13.631 -10.386 -0.204 1.00 45.50 96 TYR A C 1
ATOM 751 O O . TYR A 1 96 ? 14.631 -11.091 -0.235 1.00 45.50 96 TYR A O 1
ATOM 759 N N . GLU A 1 97 ? 13.037 -9.975 -1.327 1.00 49.84 97 GLU A N 1
ATOM 760 C CA . GLU A 1 97 ? 13.507 -10.402 -2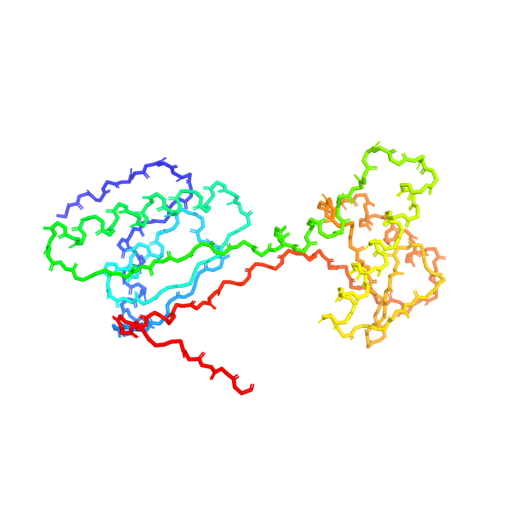.656 1.00 49.84 97 GLU A CA 1
ATOM 761 C C . GLU A 1 97 ? 14.674 -9.546 -3.165 1.00 49.84 97 GLU A C 1
ATOM 763 O O . GLU A 1 97 ? 15.601 -10.063 -3.781 1.00 49.84 97 GLU A O 1
ATOM 768 N N . ARG A 1 98 ? 14.721 -8.244 -2.841 1.00 49.94 98 ARG A N 1
ATOM 769 C CA . ARG A 1 98 ? 15.837 -7.383 -3.268 1.00 49.94 98 ARG A CA 1
ATOM 770 C C . ARG A 1 98 ? 17.179 -7.802 -2.681 1.00 49.94 98 ARG A C 1
ATOM 772 O O . ARG A 1 98 ? 18.176 -7.702 -3.376 1.00 49.94 98 ARG A O 1
ATOM 779 N N . GLN A 1 99 ? 17.245 -8.288 -1.441 1.00 50.00 99 GLN A N 1
ATOM 780 C CA . GLN A 1 99 ? 18.515 -8.791 -0.896 1.00 50.00 99 GLN A CA 1
ATOM 781 C C . GLN A 1 99 ? 19.054 -9.984 -1.698 1.00 50.00 99 GLN A C 1
ATOM 783 O O . GLN A 1 99 ? 20.266 -10.089 -1.888 1.00 50.00 99 GLN A O 1
ATOM 788 N N . HIS A 1 100 ? 18.161 -10.824 -2.229 1.00 52.59 100 HIS A N 1
ATOM 789 C CA . HIS A 1 100 ? 18.540 -11.940 -3.088 1.00 52.59 100 HIS A CA 1
ATOM 790 C C . HIS A 1 100 ? 19.177 -11.450 -4.397 1.00 52.59 100 HIS A C 1
ATOM 792 O O . HIS A 1 100 ? 20.194 -12.000 -4.813 1.00 52.59 100 HIS A O 1
ATOM 798 N N . TYR A 1 101 ? 18.675 -10.350 -4.970 1.00 51.38 101 TYR A N 1
ATOM 799 C CA . TYR A 1 101 ? 19.113 -9.839 -6.276 1.00 51.38 101 TYR A CA 1
ATOM 800 C C . TYR A 1 101 ? 20.109 -8.660 -6.247 1.00 51.38 101 TYR A C 1
ATOM 802 O O . TYR A 1 101 ? 20.675 -8.335 -7.281 1.00 51.38 101 TYR A O 1
ATOM 810 N N . ILE A 1 102 ? 20.354 -8.019 -5.095 1.00 54.97 102 ILE A N 1
ATOM 811 C CA . ILE A 1 102 ? 21.160 -6.778 -4.999 1.00 54.97 102 ILE A CA 1
ATOM 812 C C . ILE A 1 102 ? 22.496 -6.979 -4.257 1.00 54.97 102 ILE A C 1
ATOM 814 O O . ILE A 1 102 ? 23.426 -6.202 -4.449 1.00 54.97 102 ILE A O 1
ATOM 818 N N . GLY A 1 103 ? 22.635 -8.007 -3.412 1.00 57.25 103 GLY A N 1
ATOM 819 C CA . GLY A 1 103 ? 23.874 -8.223 -2.651 1.00 57.25 103 GLY A CA 1
ATOM 820 C C . GLY A 1 103 ? 24.961 -8.924 -3.467 1.00 57.25 103 GLY A C 1
ATOM 821 O O . GLY A 1 103 ? 24.737 -10.041 -3.921 1.00 57.25 103 GLY A O 1
ATOM 822 N N . VAL A 1 104 ? 26.143 -8.329 -3.596 1.00 60.38 104 VAL A N 1
ATOM 823 C CA . VAL A 1 104 ? 27.341 -9.007 -4.119 1.00 60.38 104 VAL A CA 1
ATOM 824 C C . VAL A 1 104 ? 28.323 -9.157 -2.969 1.00 60.38 104 VAL A C 1
ATOM 826 O O . VAL A 1 104 ? 28.434 -8.247 -2.147 1.00 60.38 104 VAL A O 1
ATOM 829 N N . ASN A 1 105 ? 28.996 -10.302 -2.858 1.00 64.88 105 ASN A N 1
ATOM 830 C CA . ASN A 1 105 ? 30.009 -10.470 -1.821 1.00 64.88 105 ASN A CA 1
ATOM 831 C C . ASN A 1 105 ? 31.217 -9.565 -2.151 1.00 64.88 105 ASN A C 1
ATOM 833 O O . ASN A 1 105 ? 31.889 -9.816 -3.153 1.00 64.88 105 ASN A O 1
ATOM 837 N N . PRO A 1 106 ? 31.505 -8.530 -1.335 1.00 64.69 106 PRO A N 1
ATOM 838 C CA . PRO A 1 106 ? 32.544 -7.546 -1.645 1.00 64.69 106 PRO A CA 1
ATOM 839 C C . PRO A 1 106 ? 33.958 -8.140 -1.605 1.00 64.69 106 PRO A C 1
ATOM 841 O O . PRO A 1 106 ? 34.890 -7.522 -2.106 1.00 64.69 106 PRO A O 1
ATOM 844 N N . ASN A 1 107 ? 34.115 -9.340 -1.036 1.00 72.06 107 ASN A N 1
ATOM 845 C CA . ASN A 1 107 ? 35.394 -10.039 -0.937 1.00 72.06 107 ASN A CA 1
ATOM 846 C C . ASN A 1 107 ? 35.712 -10.907 -2.171 1.00 72.06 107 ASN A C 1
ATOM 848 O O . ASN A 1 107 ? 36.767 -11.536 -2.207 1.00 72.06 107 ASN A O 1
ATOM 852 N N . LEU A 1 108 ? 34.804 -10.999 -3.151 1.00 73.38 108 LEU A N 1
ATOM 853 C CA . LEU A 1 108 ? 35.033 -11.751 -4.391 1.00 73.38 108 LEU A CA 1
ATOM 854 C C . LEU A 1 108 ? 35.855 -10.941 -5.394 1.00 73.38 108 LEU A C 1
ATOM 856 O O . LEU A 1 108 ? 35.841 -9.710 -5.367 1.00 73.38 108 LEU A O 1
ATOM 860 N N . ARG A 1 109 ? 36.527 -11.623 -6.325 1.00 77.75 109 ARG A N 1
ATOM 861 C CA . ARG A 1 109 ? 37.202 -10.951 -7.447 1.00 77.75 109 ARG A CA 1
ATOM 862 C C . ARG A 1 109 ? 36.173 -10.313 -8.380 1.00 77.75 109 ARG A C 1
ATOM 864 O O . ARG A 1 109 ? 35.059 -10.814 -8.508 1.00 77.75 109 ARG A O 1
ATOM 871 N N . GLU A 1 110 ? 36.547 -9.239 -9.072 1.00 74.75 110 GLU A N 1
ATOM 872 C CA . GLU A 1 110 ? 35.630 -8.466 -9.931 1.00 74.75 110 GLU A CA 1
ATOM 873 C C . GLU A 1 110 ? 34.894 -9.323 -10.978 1.00 74.75 110 GLU A C 1
ATOM 875 O O . GLU A 1 110 ? 33.716 -9.100 -11.250 1.00 74.75 110 GLU A O 1
ATOM 880 N N . GLU A 1 111 ? 35.548 -10.345 -11.533 1.00 77.81 111 GLU A N 1
ATOM 881 C CA . GLU A 1 111 ? 34.929 -11.276 -12.488 1.00 77.81 111 GLU A CA 1
ATOM 882 C C . GLU A 1 111 ? 33.834 -12.148 -11.852 1.00 77.81 111 GLU A C 1
ATOM 884 O O . GLU A 1 111 ? 32.783 -12.381 -12.449 1.00 77.81 111 GLU A O 1
ATOM 889 N N . GLU A 1 112 ? 34.057 -12.615 -10.623 1.00 78.69 112 GLU A N 1
ATOM 890 C CA . GLU A 1 112 ? 33.097 -13.421 -9.859 1.00 78.69 112 GLU A CA 1
ATOM 891 C C . GLU A 1 112 ? 31.916 -12.556 -9.400 1.00 78.69 112 GLU A C 1
ATOM 893 O O . GLU A 1 112 ? 30.766 -12.995 -9.442 1.00 78.69 112 GLU A O 1
ATOM 898 N N . GLN A 1 113 ? 32.189 -11.297 -9.042 1.00 72.25 113 GLN A N 1
ATOM 899 C CA . GLN A 1 113 ? 31.163 -10.299 -8.748 1.00 72.25 113 GLN A CA 1
ATOM 900 C C . GLN A 1 113 ? 30.256 -10.057 -9.960 1.00 72.25 113 GLN A C 1
ATOM 902 O O . GLN A 1 113 ? 29.034 -10.074 -9.817 1.00 72.25 113 GLN A O 1
ATOM 907 N N . ARG A 1 114 ? 30.830 -9.889 -11.161 1.00 75.12 114 ARG A N 1
ATOM 908 C CA . ARG A 1 114 ? 30.062 -9.699 -12.405 1.00 75.12 114 ARG A CA 1
ATOM 909 C C . ARG A 1 114 ? 29.166 -10.892 -12.721 1.00 75.12 114 ARG A C 1
ATOM 911 O O . ARG A 1 114 ? 27.980 -10.690 -12.954 1.00 75.12 114 ARG A O 1
ATOM 918 N N . LYS A 1 115 ? 29.688 -12.121 -12.635 1.00 81.31 115 LYS A N 1
ATOM 919 C CA . LYS A 1 115 ? 28.878 -13.338 -12.833 1.00 81.31 115 LYS A CA 1
ATOM 920 C C . LYS A 1 115 ? 27.713 -13.418 -11.851 1.00 81.31 115 LYS A C 1
ATOM 922 O O . LYS A 1 115 ? 26.589 -13.706 -12.246 1.00 81.31 115 LYS A O 1
ATOM 927 N N . GLN A 1 116 ? 27.963 -13.105 -10.579 1.00 79.12 116 GLN A N 1
ATOM 928 C CA . GLN A 1 116 ? 26.922 -13.113 -9.556 1.00 79.12 116 GLN A CA 1
ATOM 929 C C . GLN A 1 116 ? 25.839 -12.053 -9.818 1.00 79.12 116 GLN A C 1
ATOM 931 O O . GLN A 1 116 ? 24.664 -12.304 -9.551 1.00 79.12 116 GLN A O 1
ATOM 936 N N . ILE A 1 117 ? 26.213 -10.877 -10.328 1.00 75.56 117 ILE A N 1
ATOM 937 C CA . ILE A 1 117 ? 25.257 -9.833 -10.723 1.00 75.56 117 ILE A CA 1
ATOM 938 C C . ILE A 1 117 ? 24.420 -10.303 -11.916 1.00 75.56 117 ILE A C 1
ATOM 940 O O . ILE A 1 117 ? 23.197 -10.211 -11.854 1.00 75.56 117 ILE A O 1
ATOM 944 N N . GLU A 1 118 ? 25.052 -10.848 -12.957 1.00 81.19 118 GLU A N 1
ATOM 945 C CA . GLU A 1 118 ? 24.365 -11.334 -14.161 1.00 81.19 118 GLU A CA 1
ATOM 946 C C . GLU A 1 118 ? 23.360 -12.450 -13.844 1.00 81.19 118 GLU A C 1
ATOM 948 O O . GLU A 1 118 ? 22.220 -12.414 -14.310 1.00 81.19 118 GLU A O 1
ATOM 953 N N . GLU A 1 119 ? 23.738 -13.417 -13.003 1.00 82.94 119 GLU A N 1
ATOM 954 C CA . GLU A 1 119 ? 22.837 -14.487 -12.557 1.00 82.94 119 GLU A CA 1
ATOM 955 C C . GLU A 1 119 ? 21.623 -13.932 -11.801 1.00 82.94 119 GLU A C 1
ATOM 957 O O . GLU A 1 119 ? 20.482 -14.343 -12.035 1.00 82.94 119 GLU A O 1
ATOM 962 N N . LYS A 1 120 ? 21.854 -12.960 -10.912 1.00 78.06 120 LYS A N 1
ATOM 963 C CA . LYS A 1 120 ? 20.795 -12.305 -10.136 1.00 78.06 120 LYS A CA 1
ATOM 964 C C . LYS A 1 120 ? 19.870 -11.477 -11.013 1.00 78.06 120 LYS A C 1
ATOM 966 O O . LYS A 1 120 ? 18.655 -11.520 -10.827 1.00 78.06 120 LYS A O 1
ATOM 971 N N . GLU A 1 121 ? 20.420 -10.747 -11.971 1.00 79.44 121 GLU A N 1
ATOM 972 C CA . GLU A 1 121 ? 19.644 -9.972 -12.931 1.00 79.44 121 GLU A CA 1
ATOM 973 C C . GLU A 1 121 ? 18.787 -10.889 -13.811 1.00 79.44 121 GLU A C 1
ATOM 975 O O . GLU A 1 121 ? 17.588 -10.654 -13.968 1.00 79.44 121 GLU A O 1
ATOM 980 N N . ALA A 1 122 ? 19.350 -11.998 -14.299 1.00 82.94 122 ALA A N 1
ATOM 981 C CA . ALA A 1 122 ? 18.613 -12.986 -15.078 1.00 82.94 122 ALA A CA 1
ATOM 982 C C . ALA A 1 122 ? 17.454 -13.614 -14.286 1.00 82.94 122 ALA A C 1
ATOM 984 O O . ALA A 1 122 ? 16.350 -13.755 -14.820 1.00 82.94 122 ALA A O 1
ATOM 985 N N . ALA A 1 123 ? 17.683 -13.954 -13.016 1.00 83.50 123 ALA A N 1
ATOM 986 C CA . ALA A 1 123 ? 16.658 -14.507 -12.137 1.00 83.50 123 ALA A CA 1
ATOM 987 C C . ALA A 1 123 ? 15.552 -13.484 -11.814 1.00 83.50 123 ALA A C 1
ATOM 989 O O . ALA A 1 123 ? 14.368 -13.828 -11.828 1.00 83.50 123 ALA A O 1
ATOM 990 N N . PHE A 1 124 ? 15.908 -12.212 -11.607 1.00 81.12 124 PHE A N 1
ATOM 991 C CA . PHE A 1 124 ? 14.929 -11.135 -11.456 1.00 81.12 124 PHE A CA 1
ATOM 992 C C . PHE A 1 124 ? 14.076 -10.959 -12.719 1.00 81.12 124 PHE A C 1
ATOM 994 O O . PHE A 1 124 ? 12.851 -10.881 -12.633 1.00 81.12 124 PHE A O 1
ATOM 1001 N N . LEU A 1 125 ? 14.698 -10.929 -13.899 1.00 83.12 125 LEU A N 1
ATOM 1002 C CA . LEU A 1 125 ? 13.976 -10.807 -15.165 1.00 83.12 125 LEU A CA 1
ATOM 1003 C C . LEU A 1 125 ? 12.990 -11.961 -15.362 1.00 83.12 125 LEU A C 1
ATOM 1005 O O . LEU A 1 125 ? 11.834 -11.726 -15.711 1.00 83.12 125 LEU A O 1
ATOM 1009 N N . ASP A 1 126 ? 13.416 -13.196 -15.105 1.00 85.25 126 ASP A N 1
ATOM 1010 C CA . ASP A 1 126 ? 12.560 -14.377 -15.204 1.00 85.25 126 ASP A CA 1
ATOM 1011 C C . ASP A 1 126 ? 11.372 -14.315 -14.225 1.00 85.25 126 ASP A C 1
ATOM 1013 O O . ASP A 1 126 ? 10.229 -14.533 -14.637 1.00 85.25 126 ASP A O 1
ATOM 1017 N N . LEU A 1 127 ? 11.602 -13.902 -12.974 1.00 83.88 127 LEU A N 1
ATOM 1018 C CA . LEU A 1 127 ? 10.540 -13.668 -11.990 1.00 83.88 127 LEU A CA 1
ATOM 1019 C C . LEU A 1 127 ? 9.495 -12.665 -12.505 1.00 83.88 127 LEU A C 1
ATOM 1021 O O . LEU A 1 127 ? 8.292 -12.942 -12.471 1.00 83.88 127 LEU A O 1
ATOM 1025 N N . ILE A 1 128 ? 9.944 -11.510 -13.008 1.00 82.44 128 ILE A N 1
ATOM 1026 C CA . ILE A 1 128 ? 9.054 -10.450 -13.495 1.00 82.44 128 ILE A CA 1
ATOM 1027 C C . ILE A 1 128 ? 8.279 -10.897 -14.737 1.00 82.44 128 ILE A C 1
ATOM 1029 O O . ILE A 1 128 ? 7.070 -10.667 -14.828 1.00 82.44 128 ILE A O 1
ATOM 1033 N N . LEU A 1 129 ? 8.938 -11.561 -15.687 1.00 84.00 129 LEU A N 1
ATOM 1034 C CA . LEU A 1 129 ? 8.291 -12.056 -16.901 1.00 84.00 129 LEU A CA 1
ATOM 1035 C C . LEU A 1 129 ? 7.240 -13.124 -16.585 1.00 84.00 129 LEU A C 1
ATOM 1037 O O . LEU A 1 129 ? 6.130 -13.054 -17.119 1.00 84.00 129 LEU A O 1
ATOM 1041 N N . ARG A 1 130 ? 7.527 -14.047 -15.657 1.00 85.06 130 ARG A N 1
ATOM 1042 C CA . ARG A 1 130 ? 6.554 -15.040 -15.173 1.00 85.06 130 ARG A CA 1
ATOM 1043 C C . ARG A 1 130 ? 5.363 -14.380 -14.492 1.00 85.06 130 ARG A C 1
ATOM 1045 O O . ARG A 1 130 ? 4.223 -14.669 -14.858 1.00 85.06 130 ARG A O 1
ATOM 1052 N N . ALA A 1 131 ? 5.607 -13.450 -13.565 1.00 80.62 131 ALA A N 1
ATOM 1053 C CA . ALA A 1 131 ? 4.547 -12.701 -12.889 1.00 80.62 131 ALA A CA 1
ATOM 1054 C C . ALA A 1 131 ? 3.666 -11.937 -13.891 1.00 80.62 131 ALA A C 1
ATOM 1056 O O . ALA A 1 131 ? 2.442 -11.880 -13.750 1.00 80.62 131 ALA A O 1
ATOM 1057 N N . TYR A 1 132 ? 4.275 -11.404 -14.954 1.00 81.12 132 TYR A N 1
ATOM 1058 C CA . TYR A 1 132 ? 3.561 -10.697 -16.008 1.00 81.12 132 TYR A CA 1
ATOM 1059 C C . TYR A 1 132 ? 2.952 -11.607 -17.082 1.00 81.12 132 TYR A C 1
ATOM 1061 O O . TYR A 1 132 ? 2.174 -11.123 -17.910 1.00 81.12 132 TYR A O 1
ATOM 1069 N N . ARG A 1 133 ? 3.228 -12.917 -17.060 1.00 87.81 133 ARG A N 1
ATOM 1070 C CA . ARG A 1 133 ? 2.861 -13.883 -18.111 1.00 87.81 133 ARG A CA 1
ATOM 1071 C C . ARG A 1 133 ? 3.348 -13.431 -19.492 1.00 87.81 133 ARG A C 1
ATOM 1073 O O . ARG A 1 133 ? 2.565 -13.349 -20.439 1.00 87.81 133 ARG A O 1
ATOM 1080 N N . ALA A 1 134 ? 4.615 -13.041 -19.563 1.00 87.12 134 ALA A N 1
ATOM 1081 C CA . ALA A 1 134 ? 5.306 -12.666 -20.788 1.00 87.12 134 ALA A CA 1
ATOM 1082 C C . ALA A 1 134 ? 6.378 -13.709 -21.126 1.00 87.12 134 ALA A C 1
ATOM 1084 O O . ALA A 1 134 ? 7.035 -14.248 -20.238 1.00 87.12 134 ALA A O 1
ATOM 1085 N N . GLU A 1 135 ? 6.560 -13.972 -22.414 1.00 89.19 135 GLU A N 1
ATOM 1086 C CA . GLU A 1 135 ? 7.597 -14.870 -22.922 1.00 89.19 135 GLU A CA 1
ATOM 1087 C C . GLU A 1 135 ? 8.902 -14.098 -23.079 1.00 89.19 135 GLU A C 1
ATOM 1089 O O . GLU A 1 135 ? 8.887 -12.953 -23.537 1.00 89.19 135 GLU A O 1
ATOM 1094 N N . LYS A 1 136 ? 10.037 -14.699 -22.711 1.00 89.69 136 LYS A N 1
ATOM 1095 C CA . LYS A 1 136 ? 11.348 -14.064 -22.881 1.00 89.69 136 LYS A CA 1
ATOM 1096 C C . LYS A 1 136 ? 11.614 -13.820 -24.367 1.00 89.69 136 LYS A C 1
ATOM 1098 O O . LYS A 1 136 ? 11.407 -14.708 -25.188 1.00 89.69 136 LYS A O 1
ATOM 1103 N N . THR A 1 137 ? 12.080 -12.622 -24.708 1.00 84.19 137 THR A N 1
ATOM 1104 C CA . THR A 1 137 ? 12.449 -12.270 -26.085 1.00 84.19 137 THR A CA 1
ATOM 1105 C C . THR A 1 137 ? 13.937 -11.972 -26.164 1.00 84.19 137 THR A C 1
ATOM 1107 O O . THR A 1 137 ? 14.514 -11.415 -25.236 1.00 84.19 137 THR A O 1
ATOM 1110 N N . MET A 1 138 ? 14.549 -12.338 -27.286 1.00 83.12 138 MET A N 1
ATOM 1111 C CA . MET A 1 138 ? 15.952 -12.054 -27.593 1.00 83.12 138 MET A CA 1
ATOM 1112 C C . MET A 1 138 ? 16.036 -11.080 -28.773 1.00 83.12 138 MET A C 1
ATOM 1114 O O . MET A 1 138 ? 15.046 -10.849 -29.470 1.00 83.12 138 MET A O 1
ATOM 1118 N N . GLY A 1 139 ? 17.219 -10.508 -29.002 1.00 79.50 139 GLY A N 1
ATOM 1119 C CA . GLY A 1 139 ? 17.474 -9.631 -30.149 1.00 79.50 139 GLY A CA 1
ATOM 1120 C C . GLY A 1 139 ? 17.051 -8.176 -29.950 1.00 79.50 139 GLY A C 1
ATOM 1121 O O . GLY A 1 139 ? 17.051 -7.413 -30.916 1.00 79.50 139 GLY A O 1
ATOM 1122 N N . PHE A 1 140 ? 16.715 -7.774 -28.723 1.00 78.94 140 PHE A N 1
ATOM 1123 C CA . PHE A 1 140 ? 16.461 -6.388 -28.335 1.00 78.94 140 PHE A CA 1
ATOM 1124 C C . PHE A 1 140 ? 17.423 -5.958 -27.230 1.00 78.94 140 PHE A C 1
ATOM 1126 O O . PHE A 1 140 ? 17.795 -6.777 -26.397 1.00 78.94 140 PHE A O 1
ATOM 1133 N N . ALA A 1 141 ? 17.829 -4.690 -27.248 1.00 78.62 141 ALA A N 1
ATOM 1134 C CA . ALA A 1 141 ? 18.719 -4.129 -26.237 1.00 78.62 141 ALA A CA 1
ATOM 1135 C C . ALA A 1 141 ? 17.952 -3.756 -24.959 1.00 78.62 141 ALA A C 1
ATOM 1137 O O . ALA A 1 141 ? 18.464 -3.928 -23.862 1.00 78.62 141 ALA A O 1
ATOM 1138 N N . THR A 1 142 ? 16.717 -3.271 -25.105 1.00 80.75 142 THR A N 1
ATOM 1139 C CA . THR A 1 142 ? 15.901 -2.732 -24.002 1.00 80.75 142 THR A CA 1
ATOM 1140 C C . THR A 1 142 ? 14.670 -3.579 -23.662 1.00 80.75 142 THR A C 1
ATOM 1142 O O . THR A 1 142 ? 14.039 -3.375 -22.622 1.00 80.75 142 THR A O 1
ATOM 1145 N N . PHE A 1 143 ? 14.305 -4.540 -24.519 1.00 83.38 143 PHE A N 1
ATOM 1146 C CA . PHE A 1 143 ? 13.139 -5.404 -24.316 1.00 83.38 143 PHE A CA 1
ATOM 1147 C C . PHE A 1 143 ? 13.538 -6.795 -23.838 1.00 83.38 143 PHE A C 1
ATOM 1149 O O . PHE A 1 143 ? 14.360 -7.463 -24.458 1.00 83.38 143 PHE A O 1
ATOM 1156 N N . HIS A 1 144 ? 12.872 -7.254 -22.780 1.00 85.69 144 HIS A N 1
ATOM 1157 C CA . HIS A 1 144 ? 13.167 -8.524 -22.116 1.00 85.69 144 HIS A CA 1
ATOM 1158 C C . HIS A 1 144 ? 12.089 -9.583 -22.359 1.00 85.69 144 HIS A C 1
ATOM 1160 O O . HIS A 1 144 ? 12.366 -10.778 -22.266 1.00 85.69 144 HIS A O 1
ATOM 1166 N N . GLY A 1 145 ? 10.864 -9.177 -22.716 1.00 85.94 145 GLY A N 1
ATOM 1167 C CA . GLY A 1 145 ? 9.805 -10.127 -23.045 1.00 85.94 145 GLY A CA 1
ATOM 1168 C C . GLY A 1 145 ? 8.808 -9.664 -24.095 1.00 85.94 145 GLY A C 1
ATOM 1169 O O . GLY A 1 145 ? 8.862 -8.543 -24.598 1.00 85.94 145 GLY A O 1
ATOM 1170 N N . LYS A 1 146 ? 7.868 -10.549 -24.417 1.00 83.69 146 LYS A N 1
ATOM 1171 C CA . LYS A 1 146 ? 6.754 -10.318 -25.332 1.00 83.69 146 LYS A CA 1
ATOM 1172 C C . LYS A 1 146 ? 5.471 -10.894 -24.740 1.00 83.69 146 LYS A C 1
ATOM 1174 O O . LYS A 1 146 ? 5.460 -11.994 -24.196 1.00 83.69 146 LYS A O 1
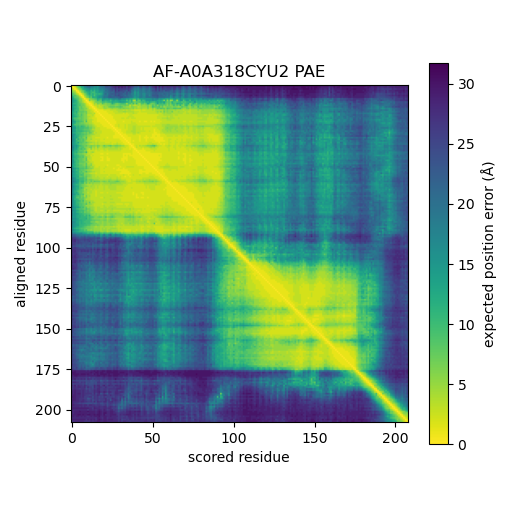ATOM 1179 N N . LYS A 1 147 ? 4.368 -10.157 -24.855 1.00 84.31 147 LYS A N 1
ATOM 1180 C CA . LYS A 1 147 ? 3.040 -10.601 -24.419 1.00 84.31 147 LYS A CA 1
ATOM 1181 C C . LYS A 1 147 ? 1.975 -10.131 -25.394 1.00 84.31 147 LYS A C 1
ATOM 1183 O O . LYS A 1 147 ? 1.833 -8.930 -25.616 1.00 84.31 147 LYS A O 1
ATOM 1188 N N . ALA A 1 148 ? 1.215 -11.067 -25.964 1.00 80.62 148 ALA A N 1
ATOM 1189 C CA . ALA A 1 148 ? 0.117 -10.774 -26.893 1.00 80.62 148 ALA A CA 1
ATOM 1190 C C . ALA A 1 148 ? 0.516 -9.762 -27.994 1.00 80.62 148 ALA A C 1
ATOM 1192 O O . ALA A 1 148 ? -0.147 -8.745 -28.204 1.00 80.62 148 ALA A O 1
ATOM 1193 N N . GLY A 1 149 ? 1.669 -9.999 -28.630 1.00 73.12 149 GLY A N 1
ATOM 1194 C CA . GLY A 1 149 ? 2.206 -9.140 -29.690 1.00 73.12 149 GLY A CA 1
ATOM 1195 C C . GLY A 1 149 ? 2.871 -7.838 -29.225 1.00 73.12 149 GLY A C 1
ATOM 1196 O O . GLY A 1 149 ? 3.407 -7.123 -30.066 1.00 73.12 149 GLY A O 1
ATOM 1197 N N . ARG A 1 150 ? 2.881 -7.530 -27.920 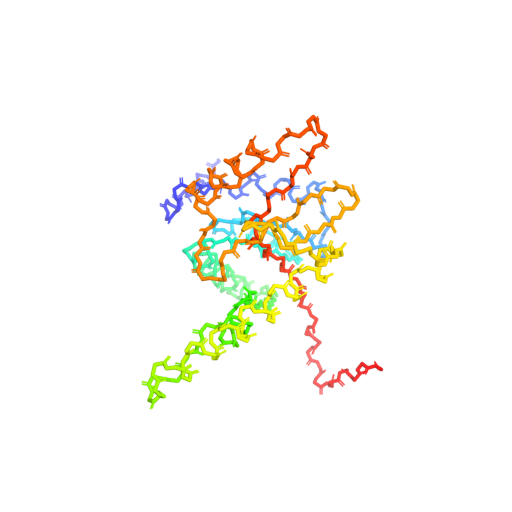1.00 78.50 150 ARG A N 1
ATOM 1198 C CA . ARG A 1 150 ? 3.543 -6.342 -27.359 1.00 78.50 150 ARG A CA 1
ATOM 1199 C C . ARG A 1 150 ? 4.901 -6.681 -26.768 1.00 78.50 150 ARG A C 1
ATOM 1201 O O . ARG A 1 150 ? 5.013 -7.682 -26.065 1.00 78.50 150 ARG A O 1
ATOM 1208 N N . LEU A 1 151 ? 5.903 -5.843 -27.017 1.00 82.25 151 LEU A N 1
ATOM 1209 C CA . LEU A 1 151 ? 7.203 -5.953 -26.352 1.00 82.25 151 LEU A CA 1
ATOM 1210 C C . LEU A 1 151 ? 7.125 -5.402 -24.923 1.00 82.25 151 LEU A C 1
ATOM 1212 O O . LEU A 1 151 ? 6.436 -4.411 -24.674 1.00 82.25 151 LEU A O 1
ATOM 1216 N N . VAL A 1 152 ? 7.832 -6.058 -24.007 1.00 82.12 152 VAL A N 1
ATOM 1217 C CA . VAL A 1 152 ? 7.880 -5.769 -22.572 1.00 82.12 152 VAL A CA 1
ATOM 1218 C C . VAL A 1 152 ? 9.311 -5.412 -22.201 1.00 82.12 152 VAL A C 1
ATOM 1220 O O . VAL A 1 152 ? 10.218 -6.238 -22.322 1.00 82.12 152 VAL A O 1
ATOM 1223 N N . ALA A 1 153 ? 9.501 -4.182 -21.735 1.00 83.31 153 ALA A N 1
ATOM 1224 C CA . ALA A 1 153 ? 10.739 -3.745 -21.105 1.00 83.31 153 ALA A CA 1
ATOM 1225 C C . ALA A 1 153 ? 10.591 -3.843 -19.582 1.00 83.31 153 ALA A C 1
ATOM 1227 O O . ALA A 1 153 ? 9.541 -3.514 -19.026 1.00 83.31 153 ALA A O 1
ATOM 1228 N N . VAL A 1 154 ? 11.646 -4.303 -18.919 1.00 82.94 154 VAL A N 1
ATOM 1229 C CA . VAL A 1 154 ? 11.711 -4.445 -17.457 1.00 82.94 154 VAL A CA 1
ATOM 1230 C C . VAL A 1 154 ? 12.821 -3.522 -16.987 1.00 82.94 154 VAL A C 1
ATOM 1232 O O . VAL A 1 154 ? 13.925 -3.597 -17.514 1.00 82.94 154 VAL A O 1
ATOM 1235 N N . GLY A 1 155 ? 12.504 -2.614 -16.068 1.00 78.88 155 GLY A N 1
ATOM 1236 C CA . GLY A 1 155 ? 13.484 -1.679 -15.526 1.00 78.88 155 GLY A CA 1
ATOM 1237 C C . GLY A 1 155 ? 14.520 -2.355 -14.618 1.00 78.88 155 GLY A C 1
ATOM 1238 O O . GLY A 1 155 ? 14.318 -3.495 -14.191 1.00 78.88 155 GLY A O 1
ATOM 1239 N N . PRO A 1 156 ? 15.605 -1.638 -14.286 1.00 73.62 156 PRO A N 1
ATOM 1240 C CA . PRO A 1 156 ? 16.649 -2.129 -13.390 1.00 73.62 156 PRO A CA 1
ATOM 1241 C C . PRO A 1 156 ? 16.109 -2.474 -11.992 1.00 73.62 156 PRO A C 1
ATOM 1243 O O . PRO A 1 156 ? 15.220 -1.807 -11.465 1.00 73.62 156 PRO A O 1
ATOM 1246 N N . VAL A 1 157 ? 16.695 -3.496 -11.359 1.00 67.25 157 VAL A N 1
ATOM 1247 C CA . VAL A 1 157 ? 16.262 -4.039 -10.050 1.00 67.25 157 VAL A CA 1
ATOM 1248 C C . VAL A 1 157 ? 16.332 -3.003 -8.920 1.00 67.25 157 VAL A C 1
ATOM 1250 O O . VAL A 1 157 ? 15.556 -3.028 -7.962 1.00 67.25 157 VAL A O 1
ATOM 1253 N N . ASN A 1 158 ? 17.310 -2.104 -9.001 1.00 59.75 158 ASN A N 1
ATOM 1254 C CA . ASN A 1 158 ? 17.742 -1.224 -7.918 1.00 59.75 158 ASN A CA 1
ATOM 1255 C C . ASN A 1 158 ? 17.450 0.263 -8.167 1.00 59.75 158 ASN A C 1
ATOM 1257 O O . ASN A 1 158 ? 17.655 1.068 -7.258 1.00 59.75 158 ASN A O 1
ATOM 1261 N N . LEU A 1 159 ? 16.972 0.634 -9.355 1.00 64.44 159 LEU A N 1
ATOM 1262 C CA . LEU A 1 159 ? 16.766 2.026 -9.742 1.00 64.44 159 LEU A CA 1
ATOM 1263 C C . LEU A 1 159 ? 15.329 2.246 -10.225 1.00 64.44 159 LEU A C 1
ATOM 1265 O O . LEU A 1 159 ? 14.755 1.371 -10.873 1.00 64.44 159 LEU A O 1
ATOM 1269 N N . PRO A 1 160 ? 14.730 3.415 -9.935 1.00 65.88 160 PRO A N 1
ATOM 1270 C CA . PRO A 1 160 ? 13.479 3.784 -10.573 1.00 65.88 160 PRO A CA 1
ATOM 1271 C C . PRO A 1 160 ? 13.665 3.819 -12.087 1.00 65.88 160 PRO A C 1
ATOM 1273 O O . PRO A 1 160 ? 14.730 4.185 -12.586 1.00 65.88 160 PRO A O 1
ATOM 1276 N N . VAL A 1 161 ? 12.604 3.475 -12.818 1.00 72.12 161 VAL A N 1
ATOM 1277 C CA . VAL A 1 161 ? 12.559 3.668 -14.269 1.00 72.12 161 VAL A CA 1
ATOM 1278 C C . VAL A 1 161 ? 12.774 5.153 -14.549 1.00 72.12 161 VAL A C 1
ATOM 1280 O O . VAL A 1 161 ? 11.936 5.991 -14.213 1.00 72.12 161 VAL A O 1
ATOM 1283 N N . THR A 1 162 ? 13.936 5.480 -15.109 1.00 74.75 162 THR A N 1
ATOM 1284 C CA . THR A 1 162 ? 14.326 6.857 -15.401 1.00 74.75 162 THR A CA 1
ATOM 1285 C C . THR A 1 162 ? 13.764 7.294 -16.746 1.00 74.75 162 THR A C 1
ATOM 1287 O O . THR A 1 162 ? 13.435 6.480 -17.610 1.00 74.75 162 THR A O 1
ATOM 1290 N N . ARG A 1 163 ? 13.695 8.611 -16.957 1.00 78.38 163 ARG A N 1
ATOM 1291 C CA . ARG A 1 163 ? 13.344 9.174 -18.264 1.00 78.38 163 ARG A CA 1
ATOM 1292 C C . ARG A 1 163 ? 14.295 8.695 -19.368 1.00 78.38 163 ARG A C 1
ATOM 1294 O O . ARG A 1 163 ? 13.823 8.373 -20.449 1.00 78.38 163 ARG A O 1
ATOM 1301 N N . LEU A 1 164 ? 15.593 8.601 -19.072 1.00 80.75 164 LEU A N 1
ATOM 1302 C CA . LEU A 1 164 ? 16.609 8.123 -20.017 1.00 80.75 164 LEU A CA 1
ATOM 1303 C C . LEU A 1 164 ? 16.317 6.693 -20.483 1.00 80.75 164 LEU A C 1
ATOM 1305 O O . LEU A 1 164 ? 16.310 6.435 -21.680 1.00 80.75 164 LEU A O 1
ATOM 1309 N N . PHE A 1 165 ? 15.963 5.797 -19.559 1.00 78.75 165 PHE A N 1
ATOM 1310 C CA . PHE A 1 165 ? 15.589 4.422 -19.898 1.00 78.75 165 PHE A CA 1
ATOM 1311 C C . PHE A 1 165 ? 14.370 4.365 -20.833 1.00 78.75 165 PHE A C 1
ATOM 1313 O O . PHE A 1 165 ? 14.329 3.598 -21.792 1.00 78.75 165 PHE A O 1
ATOM 1320 N N . VAL A 1 166 ? 13.369 5.219 -20.595 1.00 79.12 166 VAL A N 1
ATOM 1321 C CA . VAL A 1 166 ? 12.200 5.324 -21.483 1.00 79.12 166 VAL A CA 1
ATOM 1322 C C . VAL A 1 166 ? 12.594 5.870 -22.860 1.00 79.12 166 VAL A C 1
ATOM 1324 O O . VAL A 1 166 ? 12.099 5.387 -23.878 1.00 79.12 166 VAL A O 1
ATOM 1327 N N . GLU A 1 167 ? 13.493 6.852 -22.916 1.00 81.88 167 GLU A N 1
ATOM 1328 C CA . GLU A 1 167 ? 14.005 7.403 -24.174 1.00 81.88 167 GLU A CA 1
ATOM 1329 C C . GLU A 1 167 ? 14.781 6.352 -24.983 1.00 81.88 167 GLU A C 1
ATOM 1331 O O . GLU A 1 167 ? 14.564 6.245 -26.191 1.00 81.88 167 GLU A O 1
ATOM 1336 N N . GLU A 1 168 ? 15.597 5.513 -24.341 1.00 82.69 168 GLU A N 1
ATOM 1337 C CA . GLU A 1 168 ? 16.301 4.393 -24.983 1.00 82.69 168 GLU A CA 1
ATOM 1338 C C . GLU A 1 168 ? 15.334 3.388 -25.618 1.00 82.69 168 GLU A C 1
ATOM 1340 O O . GLU A 1 168 ? 15.505 3.011 -26.781 1.00 82.69 168 GLU A O 1
ATOM 1345 N N . ILE A 1 169 ? 14.267 3.023 -24.901 1.00 81.25 169 ILE A N 1
ATOM 1346 C CA . ILE A 1 169 ? 13.205 2.145 -25.413 1.00 81.25 169 ILE A CA 1
ATOM 1347 C C . ILE A 1 169 ? 12.544 2.756 -26.654 1.00 81.25 169 ILE A C 1
ATOM 1349 O O . ILE A 1 169 ? 12.337 2.084 -27.668 1.00 81.25 169 ILE A O 1
ATOM 1353 N N . ILE A 1 170 ? 12.221 4.052 -26.597 1.00 79.31 170 ILE A N 1
ATOM 1354 C CA . ILE A 1 170 ? 11.613 4.773 -27.721 1.00 79.31 170 ILE A CA 1
ATOM 1355 C C . ILE A 1 170 ? 12.567 4.799 -28.920 1.00 79.31 170 ILE A C 1
ATOM 1357 O O . ILE A 1 170 ? 12.130 4.592 -30.056 1.00 79.31 170 ILE A O 1
ATOM 1361 N N . LEU A 1 171 ? 13.858 5.047 -28.691 1.00 83.06 171 LEU A N 1
ATOM 1362 C CA . LEU A 1 171 ? 14.876 5.068 -29.738 1.00 83.06 171 LEU A CA 1
ATOM 1363 C C . LEU A 1 171 ? 15.037 3.696 -30.393 1.00 83.06 171 LEU A C 1
ATOM 1365 O O . LEU A 1 171 ? 15.086 3.623 -31.622 1.00 83.06 171 LEU A O 1
ATOM 1369 N N . GLU A 1 172 ? 15.067 2.611 -29.619 1.00 79.81 172 GLU A N 1
ATOM 1370 C CA . GLU A 1 172 ? 15.137 1.256 -30.170 1.00 79.81 172 GLU A CA 1
ATOM 1371 C C . GLU A 1 172 ? 13.887 0.911 -30.994 1.00 79.81 172 GLU A C 1
ATOM 1373 O O . GLU A 1 172 ? 14.007 0.426 -32.122 1.00 79.81 172 GLU A O 1
ATOM 1378 N N . CYS A 1 173 ? 12.693 1.243 -30.492 1.00 74.69 173 CYS A N 1
ATOM 1379 C CA . CYS A 1 173 ? 11.441 1.107 -31.241 1.00 74.69 173 CYS A CA 1
ATOM 1380 C C . CYS A 1 173 ? 11.466 1.869 -32.571 1.00 74.69 173 CYS A C 1
ATOM 1382 O O . CYS A 1 173 ? 10.979 1.366 -33.583 1.00 74.69 173 CYS A O 1
ATOM 1384 N N . ARG A 1 174 ? 12.024 3.086 -32.585 1.00 74.31 174 ARG A N 1
ATOM 1385 C CA . ARG A 1 174 ? 12.145 3.905 -33.801 1.00 74.31 174 ARG A CA 1
ATOM 1386 C C . ARG A 1 174 ? 13.142 3.314 -34.792 1.00 74.31 174 ARG A C 1
ATOM 1388 O O . ARG A 1 174 ? 12.841 3.291 -35.980 1.00 74.31 174 ARG A O 1
ATOM 1395 N N . LYS A 1 175 ? 14.289 2.817 -34.317 1.00 74.44 175 LYS A N 1
ATOM 1396 C CA . LYS A 1 175 ? 15.324 2.193 -35.161 1.00 74.44 175 LYS A CA 1
ATOM 1397 C C . LYS A 1 175 ? 14.838 0.914 -35.844 1.00 74.44 175 LYS A C 1
ATOM 1399 O O . LYS A 1 175 ? 15.263 0.628 -36.954 1.00 74.44 175 LYS A O 1
ATOM 1404 N N . LYS A 1 176 ? 13.949 0.158 -35.197 1.00 69.69 176 LYS A N 1
ATOM 1405 C CA . LYS A 1 176 ? 13.433 -1.128 -35.696 1.00 69.69 176 LYS A CA 1
ATOM 1406 C C . LYS A 1 176 ? 12.086 -1.028 -36.428 1.00 69.69 176 LYS A C 1
ATOM 1408 O O . LYS A 1 176 ? 11.418 -2.044 -36.607 1.00 69.69 176 LYS A O 1
ATOM 1413 N N . ARG A 1 177 ? 11.646 0.171 -36.831 1.00 57.78 177 ARG A N 1
ATOM 1414 C CA . ARG A 1 177 ? 10.343 0.346 -37.493 1.00 57.78 177 ARG A CA 1
ATOM 1415 C C . ARG A 1 177 ? 10.289 -0.310 -38.878 1.00 57.78 177 ARG A C 1
ATOM 1417 O O . ARG A 1 177 ? 10.792 0.247 -39.844 1.00 57.78 177 ARG A O 1
ATOM 1424 N N . ASP A 1 178 ? 9.504 -1.381 -38.953 1.00 48.44 178 ASP A N 1
ATOM 1425 C CA . ASP A 1 178 ? 8.388 -1.509 -39.898 1.00 48.44 178 ASP A CA 1
ATOM 1426 C C . ASP A 1 178 ? 7.069 -1.460 -39.094 1.00 48.44 178 ASP A C 1
ATOM 1428 O O . ASP A 1 178 ? 6.703 -2.430 -38.430 1.00 48.44 178 ASP A O 1
ATOM 1432 N N . GLY A 1 179 ? 6.431 -0.281 -39.052 1.00 46.84 179 GLY A N 1
ATOM 1433 C CA . GLY A 1 179 ? 4.980 -0.042 -38.883 1.00 46.84 179 GLY A CA 1
ATOM 1434 C C . GLY A 1 179 ? 4.168 -0.575 -37.683 1.00 46.84 179 GLY A C 1
ATOM 1435 O O . GLY A 1 179 ? 3.142 0.018 -37.355 1.00 46.84 179 GLY A O 1
ATOM 1436 N N . THR A 1 180 ? 4.575 -1.644 -36.995 1.00 45.25 180 THR A N 1
ATOM 1437 C CA . THR A 1 180 ? 3.623 -2.572 -36.342 1.00 45.25 180 THR A CA 1
ATOM 1438 C C . THR A 1 180 ? 3.931 -2.877 -34.872 1.00 45.25 180 THR A C 1
ATOM 1440 O O . THR A 1 180 ? 3.149 -3.537 -34.185 1.00 45.25 180 THR A O 1
ATOM 1443 N N . LEU A 1 181 ? 5.060 -2.394 -34.350 1.00 52.38 181 LEU A N 1
ATOM 1444 C CA . LEU A 1 181 ? 5.505 -2.696 -32.989 1.00 52.38 181 LEU A CA 1
ATOM 1445 C C . LEU A 1 181 ? 4.765 -1.835 -31.956 1.00 52.38 181 LEU A C 1
ATOM 1447 O O . LEU A 1 181 ? 4.986 -0.631 -31.838 1.00 52.38 181 LEU A O 1
ATOM 1451 N N . ARG A 1 182 ? 3.889 -2.476 -31.179 1.00 52.16 182 ARG A N 1
ATOM 1452 C CA . ARG A 1 182 ? 3.284 -1.908 -29.967 1.00 52.16 182 ARG A CA 1
ATOM 1453 C C . ARG A 1 182 ? 4.156 -2.299 -28.766 1.00 52.16 182 ARG A C 1
ATOM 1455 O O . ARG A 1 182 ? 4.395 -3.486 -28.560 1.00 52.16 182 ARG A O 1
ATOM 1462 N N . CYS A 1 183 ? 4.625 -1.343 -27.967 1.00 48.97 183 CYS A N 1
ATOM 1463 C CA . CYS A 1 183 ? 5.428 -1.605 -26.764 1.00 48.97 183 CYS A CA 1
ATOM 1464 C C . CYS A 1 183 ? 4.680 -1.184 -25.489 1.00 48.97 183 CYS A C 1
ATOM 1466 O O . CYS A 1 183 ? 3.991 -0.165 -25.487 1.00 48.97 183 CYS A O 1
ATOM 1468 N N . ASP A 1 184 ? 4.812 -1.972 -24.421 1.00 45.59 184 ASP A N 1
ATOM 1469 C CA . ASP A 1 184 ? 4.309 -1.665 -23.076 1.00 45.59 184 ASP A CA 1
ATOM 1470 C C . ASP A 1 184 ? 5.518 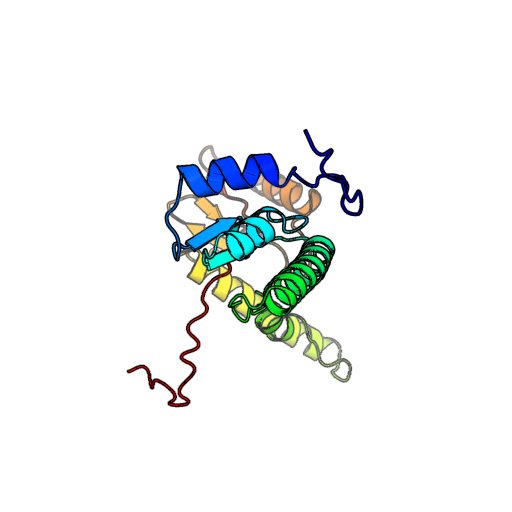-1.485 -22.144 1.00 45.59 184 ASP A C 1
ATOM 1472 O O . ASP A 1 184 ? 6.314 -2.408 -21.950 1.00 45.59 184 ASP A O 1
ATOM 1476 N N . THR A 1 185 ? 5.691 -0.279 -21.603 1.00 41.34 185 THR A N 1
ATOM 1477 C CA . THR A 1 185 ? 6.741 0.036 -20.629 1.00 41.34 185 THR A CA 1
ATOM 1478 C C . THR A 1 185 ? 6.143 0.027 -19.234 1.00 41.34 185 THR A C 1
ATOM 1480 O O . THR A 1 185 ? 5.386 0.933 -18.879 1.00 41.34 185 THR A O 1
ATOM 1483 N N . ARG A 1 186 ? 6.496 -0.974 -18.422 1.00 40.59 186 ARG A N 1
ATOM 1484 C CA . ARG A 1 186 ? 6.041 -1.063 -17.031 1.00 40.59 186 ARG A CA 1
ATOM 1485 C C . ARG A 1 186 ? 7.190 -0.835 -16.063 1.00 40.59 186 ARG A C 1
ATOM 1487 O O . ARG A 1 186 ? 8.151 -1.597 -16.031 1.00 40.59 186 ARG A O 1
ATOM 1494 N N . GLY A 1 187 ? 7.044 0.187 -15.225 1.00 35.47 187 GLY A N 1
ATOM 1495 C CA . GLY A 1 187 ? 7.765 0.267 -13.962 1.00 35.47 187 GLY A CA 1
ATOM 1496 C C . GLY A 1 187 ? 7.038 -0.585 -12.931 1.00 35.47 187 GLY A C 1
ATOM 1497 O O . GLY A 1 187 ? 5.897 -0.292 -12.579 1.00 35.47 187 GLY A O 1
ATOM 1498 N N . TYR A 1 188 ? 7.670 -1.657 -12.464 1.00 35.12 188 TYR A N 1
ATOM 1499 C CA . TYR A 1 188 ? 7.121 -2.460 -11.377 1.00 35.12 188 TYR A CA 1
ATOM 1500 C C . TYR A 1 188 ? 7.398 -1.758 -10.047 1.00 35.12 188 TYR A C 1
ATOM 1502 O O . TYR A 1 188 ? 8.463 -1.905 -9.461 1.00 35.12 188 TYR A O 1
ATOM 1510 N N . TYR A 1 189 ? 6.410 -1.014 -9.560 1.00 32.91 189 TYR A N 1
ATOM 1511 C CA . TYR A 1 189 ? 6.271 -0.698 -8.141 1.00 32.91 189 TYR A CA 1
ATOM 1512 C C . TYR A 1 189 ? 4.832 -1.004 -7.739 1.00 32.91 189 TYR A C 1
ATOM 1514 O O . TYR A 1 189 ? 3.980 -0.121 -7.713 1.00 32.91 189 TYR A O 1
ATOM 1522 N N . LEU A 1 190 ? 4.548 -2.280 -7.473 1.00 24.36 190 LEU A N 1
ATOM 1523 C CA . LEU A 1 190 ? 3.264 -2.694 -6.921 1.00 24.36 190 LEU A CA 1
ATOM 1524 C C . LEU A 1 190 ? 3.462 -3.049 -5.448 1.00 24.36 190 LEU A C 1
ATOM 1526 O O . LEU A 1 190 ? 4.136 -4.021 -5.119 1.00 24.36 190 LEU A O 1
ATOM 1530 N N . TRP A 1 191 ? 2.871 -2.245 -4.569 1.00 26.09 191 TRP A N 1
ATOM 1531 C CA . TRP A 1 191 ? 2.738 -2.553 -3.151 1.00 26.09 191 TRP A CA 1
ATOM 1532 C C . TRP A 1 191 ? 1.257 -2.792 -2.883 1.00 26.09 191 TRP A C 1
ATOM 1534 O O . TRP A 1 191 ? 0.468 -1.849 -2.873 1.00 26.09 191 TRP A O 1
ATOM 1544 N N . ALA A 1 192 ? 0.874 -4.053 -2.711 1.00 24.31 192 ALA A N 1
ATOM 1545 C CA . ALA A 1 192 ? -0.478 -4.454 -2.343 1.00 24.31 192 ALA A CA 1
ATOM 1546 C C . ALA A 1 192 ? -0.430 -5.117 -0.965 1.00 24.31 192 ALA A C 1
ATOM 1548 O O . ALA A 1 192 ? 0.175 -6.170 -0.801 1.00 24.31 192 ALA A O 1
ATOM 1549 N N . TYR A 1 193 ? -1.039 -4.488 0.034 1.00 31.94 193 TYR A N 1
ATOM 1550 C CA . TYR A 1 193 ? -1.080 -4.998 1.403 1.00 31.94 193 TYR A CA 1
ATOM 1551 C C . TYR A 1 193 ? -2.346 -5.823 1.648 1.00 31.94 193 TYR A C 1
ATOM 1553 O O . TYR A 1 193 ? -3.358 -5.615 0.988 1.00 31.94 193 TYR A O 1
ATOM 1561 N N . GLY A 1 194 ? -2.299 -6.716 2.638 1.00 25.28 194 GLY A N 1
ATOM 1562 C CA . GLY A 1 194 ? -3.487 -7.303 3.258 1.00 25.28 194 GLY A CA 1
ATOM 1563 C C . GLY A 1 194 ? -3.320 -8.756 3.693 1.00 25.28 194 GLY A C 1
ATOM 1564 O O . GLY A 1 194 ? -3.257 -9.632 2.837 1.00 25.28 194 GLY A O 1
ATOM 1565 N N . ARG A 1 195 ? -3.304 -9.001 5.015 1.00 29.41 195 ARG A N 1
ATOM 1566 C CA . ARG A 1 195 ? -4.361 -9.699 5.788 1.00 29.41 195 ARG A CA 1
ATOM 1567 C C . ARG A 1 195 ? -3.923 -9.842 7.257 1.00 29.41 195 ARG A C 1
ATOM 1569 O O . ARG A 1 195 ? -2.779 -10.194 7.511 1.00 29.41 195 ARG A O 1
ATOM 1576 N N . SER A 1 196 ? -4.830 -9.605 8.207 1.00 31.02 196 SER A N 1
ATOM 1577 C CA . SER A 1 196 ? -4.679 -10.008 9.609 1.00 31.02 196 SER A CA 1
ATOM 1578 C C . SER A 1 196 ? -5.732 -11.062 9.937 1.00 31.02 196 SER A C 1
ATOM 1580 O O . SER A 1 196 ? -6.924 -10.768 9.975 1.00 31.02 196 SER A O 1
ATOM 1582 N N . ASP A 1 197 ? -5.279 -12.286 10.183 1.00 29.62 197 ASP A N 1
ATOM 1583 C CA . ASP A 1 197 ? -6.053 -13.307 10.883 1.00 29.62 197 ASP A CA 1
ATOM 1584 C C . ASP A 1 197 ? -5.203 -13.752 12.082 1.00 29.62 197 ASP A C 1
ATOM 1586 O O . ASP A 1 197 ? -4.430 -14.703 12.004 1.00 29.62 197 ASP A O 1
ATOM 1590 N N . PHE A 1 198 ? -5.302 -13.015 13.194 1.00 31.30 198 PHE A N 1
ATOM 1591 C CA . PHE A 1 198 ? -4.790 -13.470 14.486 1.00 31.30 198 PHE A CA 1
ATOM 1592 C C . PHE A 1 198 ? -5.978 -13.847 15.372 1.00 31.30 198 PHE A C 1
ATOM 1594 O O . PHE A 1 198 ? -6.703 -12.991 15.876 1.00 31.30 198 PHE A O 1
ATOM 1601 N N . ASN A 1 199 ? -6.194 -15.153 15.512 1.00 27.69 199 ASN A N 1
ATOM 1602 C CA . ASN A 1 199 ? -7.092 -15.740 16.497 1.00 27.69 199 ASN A CA 1
ATOM 1603 C C . ASN A 1 199 ? -6.363 -15.718 17.859 1.00 27.69 199 ASN A C 1
ATOM 1605 O O . ASN A 1 199 ? -5.259 -16.258 17.937 1.00 27.69 199 ASN A O 1
ATOM 1609 N N . PRO A 1 200 ? -6.926 -15.138 18.937 1.00 31.62 200 PRO A N 1
ATOM 1610 C CA . PRO A 1 200 ? -6.262 -15.045 20.244 1.00 31.62 200 PRO A CA 1
ATOM 1611 C C . PRO A 1 200 ? -6.110 -16.396 20.970 1.00 31.62 200 PRO A C 1
ATOM 1613 O O . PRO A 1 200 ? -5.718 -16.437 22.132 1.00 31.62 200 PRO A O 1
ATOM 1616 N N . THR A 1 201 ? -6.375 -17.519 20.301 1.00 33.25 201 THR A N 1
ATOM 1617 C CA . THR A 1 201 ? -6.140 -18.864 20.827 1.00 33.25 201 THR A CA 1
ATOM 1618 C C . THR A 1 201 ? -5.038 -19.545 20.014 1.00 33.25 201 THR A C 1
ATOM 1620 O O . THR A 1 201 ? -5.217 -19.902 18.853 1.00 33.25 201 THR A O 1
ATOM 1623 N N . GLY A 1 202 ? -3.852 -19.678 20.614 1.00 33.94 202 GLY A N 1
ATOM 1624 C CA . GLY A 1 202 ? -2.619 -20.143 19.973 1.00 33.94 202 GLY A CA 1
ATOM 1625 C C . GLY A 1 202 ? -2.638 -21.587 19.460 1.00 33.94 202 GLY A C 1
ATOM 1626 O O . GLY A 1 202 ? -1.972 -22.453 20.022 1.00 33.94 202 GLY A O 1
ATOM 1627 N N . ARG A 1 203 ? -3.315 -21.851 18.340 1.00 27.31 203 ARG A N 1
ATOM 1628 C CA . ARG A 1 203 ? -3.086 -23.046 17.515 1.00 27.31 203 ARG A CA 1
ATOM 1629 C C . ARG A 1 203 ? -2.762 -22.622 16.089 1.00 27.31 203 ARG A C 1
ATOM 1631 O O . ARG A 1 203 ? -3.570 -21.986 15.420 1.00 27.31 203 ARG A O 1
ATOM 1638 N N . LYS A 1 204 ? -1.551 -22.969 15.643 1.00 29.00 204 LYS A N 1
ATOM 1639 C CA . LYS A 1 204 ? -1.099 -22.790 14.261 1.00 29.00 204 LYS A CA 1
ATOM 1640 C C . LYS A 1 204 ? -2.039 -23.569 13.338 1.00 29.00 204 LYS A C 1
ATOM 1642 O O . LYS A 1 204 ? -2.139 -24.785 13.467 1.00 29.00 204 LYS A O 1
ATOM 1647 N N . ALA A 1 205 ? -2.712 -22.875 12.425 1.00 27.53 205 ALA A N 1
ATOM 1648 C CA . ALA A 1 205 ? -3.404 -23.519 11.320 1.00 27.53 205 ALA A CA 1
ATOM 1649 C C . ALA A 1 205 ? -2.352 -23.995 10.310 1.00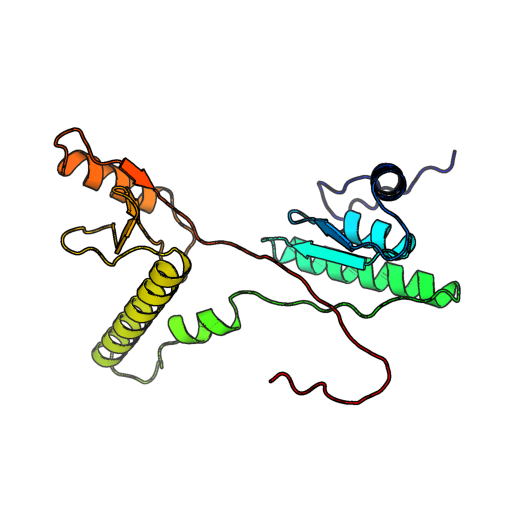 27.53 205 ALA A C 1
ATOM 1651 O O . ALA A 1 205 ? -1.610 -23.198 9.736 1.00 27.53 205 ALA A O 1
ATOM 1652 N N . GLN A 1 206 ? -2.261 -25.309 10.162 1.00 26.88 206 GLN A N 1
ATOM 1653 C CA . GLN A 1 206 ? -1.503 -25.991 9.126 1.00 26.88 206 GLN A CA 1
ATOM 1654 C C . GLN A 1 206 ? -2.335 -25.907 7.839 1.00 26.88 206 GLN A C 1
ATOM 1656 O O . GLN A 1 206 ? -3.503 -26.293 7.838 1.00 26.88 206 GLN A O 1
ATOM 1661 N N . ILE A 1 207 ? -1.775 -25.315 6.786 1.00 26.73 207 ILE A N 1
ATOM 1662 C CA . ILE A 1 207 ? -2.415 -25.228 5.465 1.00 26.73 207 ILE A CA 1
ATOM 1663 C C . ILE A 1 207 ? -2.035 -26.511 4.695 1.00 26.73 207 ILE A C 1
ATOM 1665 O O . ILE A 1 207 ? -0.878 -26.922 4.825 1.00 26.73 207 ILE A O 1
ATOM 1669 N N . PRO A 1 208 ? -2.977 -27.164 3.982 1.00 39.41 208 PRO A N 1
ATOM 1670 C CA . PRO A 1 208 ? -2.720 -28.367 3.182 1.00 39.41 208 PRO A CA 1
ATOM 1671 C C . PRO A 1 208 ? -1.696 -28.155 2.062 1.00 39.41 208 PRO A C 1
ATOM 1673 O O . PRO A 1 208 ? -1.602 -27.016 1.544 1.00 39.41 208 PRO A O 1
#

Mean predicted aligned error: 15.22 Å

pLDDT: mean 73.59, std 20.71, 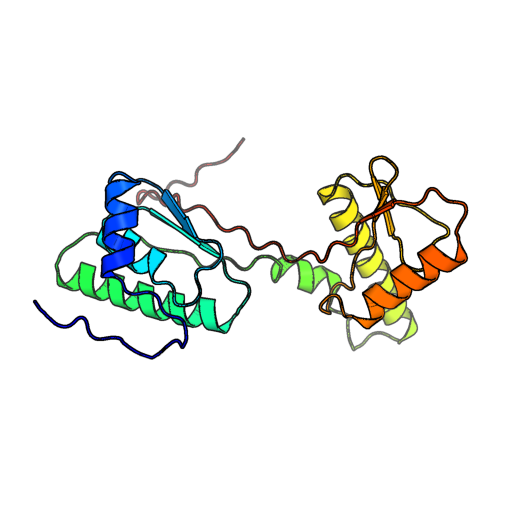range [24.31, 95.06]

Solvent-accessible surface area (backbone atoms only — not comparable to full-atom values): 12954 Å² total; per-residue (Å²): 133,83,80,77,80,79,74,77,88,43,98,81,60,70,64,58,70,65,47,42,55,51,48,59,76,72,48,58,74,65,38,77,48,78,38,72,74,34,46,55,27,49,66,52,47,43,31,51,78,62,54,24,40,66,31,60,20,61,93,47,71,66,25,53,54,44,20,52,57,46,44,56,51,50,46,50,51,34,49,75,71,74,40,89,74,77,92,81,82,87,82,66,88,56,64,73,58,42,55,69,51,66,68,66,67,86,87,51,57,72,71,59,39,50,53,54,47,51,55,26,50,53,52,50,52,51,52,53,29,58,78,67,67,31,48,81,45,80,97,52,95,61,37,50,22,36,43,96,83,23,41,28,33,69,58,60,96,89,49,78,72,44,71,65,61,54,48,51,46,52,50,51,56,61,77,67,64,72,97,71,84,48,73,48,83,51,73,92,80,83,69,84,62,80,87,88,87,81,68,98,63,96,66,87,81,82,78,134

Foldseek 3Di:
DDPDDPPPPFVDDDDLVVLLVVDVVPDDAQAEAEEADCQQVSNVLSCQVRNYHYHYHDPDPNSVVNNVVSLVVSCVVCVVVVHDGDDDDDDDPPPVLLCCQPDFDPPDDPVVSVVSNVVSQVVVLVVVCVVVVFAADDDAPQFGTHDPQATEGEDDSPDFCDPVSVVSVVVRCVVPDDPRYHYDYDGDDDDGDDDDDDDVDDDDDDDD

Radius of gyration: 23.02 Å; Cα contacts (8 Å, |Δi|>4): 238; chains: 1; bounding box: 59×52×67 Å